Protein AF-A0A958SIZ1-F1 (afdb_monomer_lite)

Structure (mmCIF, N/CA/C/O backbone):
data_AF-A0A958SIZ1-F1
#
_entry.id   AF-A0A958SIZ1-F1
#
loop_
_atom_site.group_PDB
_atom_site.id
_atom_site.type_symbol
_atom_site.label_atom_id
_atom_site.label_alt_id
_atom_site.label_comp_id
_atom_site.label_asym_id
_atom_site.label_entity_id
_atom_site.label_seq_id
_atom_site.pdbx_PDB_ins_code
_atom_site.Cartn_x
_atom_site.Cartn_y
_atom_site.Cartn_z
_atom_site.occupancy
_atom_site.B_iso_or_equiv
_atom_site.auth_seq_id
_atom_site.auth_comp_id
_atom_site.auth_asym_id
_atom_site.auth_atom_id
_atom_site.pdbx_PDB_model_num
ATOM 1 N N . MET A 1 1 ? 28.582 22.000 -19.726 1.00 39.03 1 MET A N 1
ATOM 2 C CA . MET A 1 1 ? 28.038 23.286 -19.240 1.00 39.03 1 MET A CA 1
ATOM 3 C C . MET A 1 1 ? 26.579 23.046 -18.860 1.00 39.03 1 MET A C 1
ATOM 5 O O . MET A 1 1 ? 25.734 22.975 -19.739 1.00 39.03 1 MET A O 1
ATOM 9 N N . PHE A 1 2 ? 26.303 22.765 -17.582 1.00 37.84 2 PHE A N 1
ATOM 10 C CA . PHE A 1 2 ? 24.936 22.555 -17.088 1.00 37.84 2 PHE A CA 1
ATOM 11 C C . PHE A 1 2 ? 24.189 23.888 -17.161 1.00 37.84 2 PHE A C 1
ATOM 13 O O . PHE A 1 2 ? 24.624 24.854 -16.540 1.00 37.84 2 PHE A O 1
ATOM 20 N N . GLN A 1 3 ? 23.111 23.969 -17.943 1.00 37.44 3 GLN A N 1
ATOM 21 C CA . GLN A 1 3 ? 22.273 25.165 -17.976 1.00 37.44 3 GLN A CA 1
ATOM 22 C C . GLN A 1 3 ? 21.358 25.186 -16.739 1.00 37.44 3 GLN A C 1
ATOM 24 O O . GLN A 1 3 ? 20.455 24.353 -16.654 1.00 37.44 3 GLN A O 1
ATOM 29 N N . PRO A 1 4 ? 21.515 26.138 -15.798 1.00 49.06 4 PRO A N 1
ATOM 30 C CA . PRO A 1 4 ? 20.725 26.177 -14.560 1.00 49.06 4 PRO A CA 1
ATOM 31 C C . PRO A 1 4 ? 19.255 26.577 -14.776 1.00 49.06 4 PRO A C 1
ATOM 33 O O . PRO A 1 4 ? 18.469 26.577 -13.837 1.00 49.06 4 PRO A O 1
ATOM 36 N N . LYS A 1 5 ? 18.871 26.954 -16.004 1.00 46.19 5 LYS A N 1
ATOM 37 C CA . LYS A 1 5 ? 17.553 27.528 -16.319 1.00 46.19 5 LYS A CA 1
ATOM 38 C C . LYS A 1 5 ? 16.456 26.505 -16.643 1.00 46.19 5 LYS A C 1
ATOM 40 O O . LYS A 1 5 ? 15.305 26.906 -16.753 1.00 46.19 5 LYS A O 1
ATOM 45 N N . LEU A 1 6 ? 16.769 25.212 -16.758 1.00 47.56 6 LEU A N 1
ATOM 46 C CA . LEU A 1 6 ? 15.772 24.167 -17.061 1.00 47.56 6 LEU A CA 1
ATOM 47 C C . LEU A 1 6 ? 15.096 23.554 -15.820 1.00 47.56 6 LEU A C 1
ATOM 49 O O . LEU A 1 6 ? 14.222 22.709 -15.965 1.00 47.56 6 LEU A O 1
ATOM 53 N N . TRP A 1 7 ? 15.462 23.992 -14.612 1.00 53.88 7 TRP A N 1
ATOM 54 C CA . TRP A 1 7 ? 14.920 23.485 -13.343 1.00 53.88 7 TRP A CA 1
ATOM 55 C C . TRP A 1 7 ? 14.110 24.544 -12.581 1.00 53.88 7 TRP A C 1
ATOM 57 O O . TRP A 1 7 ? 14.229 24.694 -11.369 1.00 53.88 7 TRP A O 1
ATOM 67 N N . GLN A 1 8 ? 13.261 25.301 -13.277 1.00 51.72 8 GLN A N 1
ATOM 68 C CA . GLN A 1 8 ? 12.159 25.981 -12.593 1.00 51.72 8 GLN A CA 1
ATOM 69 C C . GLN A 1 8 ? 11.029 24.968 -12.439 1.00 51.72 8 GLN A C 1
ATOM 71 O O . GLN A 1 8 ? 10.245 24.776 -13.361 1.00 51.72 8 GLN A O 1
ATOM 76 N N . ALA A 1 9 ? 11.001 24.260 -11.311 1.00 49.88 9 ALA A N 1
ATOM 77 C CA . ALA A 1 9 ? 9.974 23.263 -11.043 1.00 49.88 9 ALA A CA 1
ATOM 78 C C . ALA A 1 9 ? 8.606 23.962 -10.881 1.00 49.88 9 ALA A C 1
ATOM 80 O O . ALA A 1 9 ? 8.426 24.723 -9.925 1.00 49.88 9 ALA A O 1
ATOM 81 N N . PRO A 1 10 ? 7.632 23.749 -11.783 1.00 58.97 10 PRO A N 1
ATOM 82 C CA . PRO A 1 10 ? 6.282 24.257 -11.577 1.00 58.97 10 PRO A CA 1
ATOM 83 C C . PRO A 1 10 ? 5.627 23.518 -10.394 1.00 58.97 10 PRO A C 1
ATOM 85 O O . PRO A 1 10 ? 5.762 22.303 -10.270 1.00 58.97 10 PRO A O 1
ATOM 88 N N . GLY A 1 11 ? 4.912 24.225 -9.510 1.00 62.69 11 GLY A N 1
ATOM 89 C CA . GLY A 1 11 ? 4.072 23.599 -8.477 1.00 62.69 11 GLY A CA 1
ATOM 90 C C . GLY A 1 11 ? 3.996 24.361 -7.151 1.00 62.69 11 GLY A C 1
ATOM 91 O O . GLY A 1 11 ? 4.228 25.562 -7.108 1.00 62.69 11 GLY A O 1
ATOM 92 N N . LEU A 1 12 ? 3.645 23.653 -6.068 1.00 68.19 12 LEU A N 1
ATOM 93 C CA . LEU A 1 12 ? 3.337 24.232 -4.744 1.00 68.19 12 LEU A CA 1
ATOM 94 C C . LEU A 1 12 ? 4.559 24.664 -3.912 1.00 68.19 12 LEU A C 1
ATOM 96 O O . LEU A 1 12 ? 4.402 25.438 -2.971 1.00 68.19 12 LEU A O 1
ATOM 100 N N . TRP A 1 13 ? 5.761 24.181 -4.240 1.00 72.25 13 TRP A N 1
ATOM 101 C CA . TRP A 1 13 ? 6.965 24.352 -3.414 1.00 72.25 13 TRP A CA 1
ATOM 102 C C . TRP A 1 13 ? 8.152 25.056 -4.111 1.00 72.25 13 TRP A C 1
ATOM 104 O O . TRP A 1 13 ? 9.297 24.700 -3.835 1.00 72.25 13 TRP A O 1
ATOM 114 N N . PRO A 1 14 ? 7.952 26.064 -4.986 1.00 67.56 14 PRO A N 1
ATOM 115 C CA . PRO A 1 14 ? 9.048 26.652 -5.764 1.00 67.56 14 PRO A CA 1
ATOM 116 C C . PRO A 1 14 ? 10.061 27.412 -4.891 1.00 67.56 14 PRO A C 1
ATOM 118 O O . PRO A 1 14 ? 11.189 27.648 -5.310 1.00 67.56 14 PRO A O 1
ATOM 121 N N . PHE A 1 15 ? 9.669 27.785 -3.671 1.00 74.38 15 PHE A N 1
ATOM 122 C CA . PHE A 1 15 ? 10.485 28.550 -2.728 1.00 74.38 15 PHE A CA 1
ATOM 123 C C . PHE A 1 15 ? 11.354 27.684 -1.806 1.00 74.38 15 PHE A C 1
ATOM 125 O O . PHE A 1 15 ? 12.246 28.220 -1.156 1.00 74.38 15 PHE A O 1
ATOM 132 N N . LEU A 1 16 ? 11.117 26.367 -1.723 1.00 70.56 16 LEU A N 1
ATOM 133 C CA . LEU A 1 16 ? 11.841 25.494 -0.787 1.00 70.56 16 LEU A CA 1
ATOM 134 C C . LEU A 1 16 ? 13.226 25.059 -1.291 1.00 70.56 16 LEU A C 1
ATOM 136 O O . LEU A 1 16 ? 13.990 24.476 -0.526 1.00 70.56 16 LEU A O 1
ATOM 140 N N . GLY A 1 17 ? 13.572 25.372 -2.544 1.00 73.00 17 GLY A N 1
ATOM 141 C CA . GLY A 1 17 ? 14.829 24.936 -3.150 1.00 73.00 17 GLY A CA 1
ATOM 142 C C . GLY A 1 17 ? 14.963 23.409 -3.197 1.00 73.00 17 GLY A C 1
ATOM 143 O O . GLY A 1 17 ? 13.993 22.670 -3.022 1.00 73.00 17 GLY A O 1
ATOM 144 N N . VAL A 1 18 ? 16.180 22.925 -3.458 1.00 77.00 18 VAL A N 1
ATOM 145 C CA . VAL A 1 18 ? 16.489 21.492 -3.365 1.00 77.00 18 VAL A CA 1
ATOM 146 C C . VAL A 1 18 ? 16.692 21.139 -1.896 1.00 77.00 18 VAL A C 1
ATOM 148 O O . VAL A 1 18 ? 17.657 21.570 -1.268 1.00 77.00 18 VAL A O 1
ATOM 151 N N . VAL A 1 19 ? 15.778 20.342 -1.357 1.00 81.12 19 VAL A N 1
ATOM 152 C CA . VAL A 1 19 ? 15.857 19.784 -0.007 1.00 81.12 19 VAL A CA 1
ATOM 153 C C . VAL A 1 19 ? 16.903 18.669 0.031 1.00 81.12 19 VAL A C 1
ATOM 155 O O . VAL A 1 19 ? 16.964 17.826 -0.866 1.00 81.12 19 VAL A O 1
ATOM 158 N N . GLU A 1 20 ? 17.720 18.647 1.085 1.00 84.56 20 GLU A N 1
ATOM 159 C CA . GLU A 1 20 ? 18.778 17.651 1.260 1.00 84.56 20 GLU A CA 1
ATOM 160 C C . GLU A 1 20 ? 18.205 16.214 1.337 1.00 84.56 20 GLU A C 1
ATOM 162 O O . GLU A 1 20 ? 17.240 15.975 2.074 1.00 84.56 20 GLU A O 1
ATOM 167 N N . PRO A 1 21 ? 18.810 15.218 0.656 1.00 82.44 21 PRO A N 1
ATOM 168 C CA . PRO A 1 21 ? 18.341 13.827 0.687 1.00 82.44 21 PRO A CA 1
ATOM 169 C C . PRO A 1 21 ? 18.220 13.231 2.099 1.00 82.44 21 PRO A C 1
ATOM 171 O O . PRO A 1 21 ? 17.279 12.487 2.385 1.00 82.44 21 PRO A O 1
ATOM 174 N N . ASN A 1 22 ? 19.135 13.594 3.004 1.00 86.31 22 ASN A N 1
ATOM 175 C CA . ASN A 1 22 ? 19.122 13.138 4.395 1.00 86.31 22 ASN A CA 1
ATOM 176 C C . ASN A 1 22 ? 17.874 13.617 5.145 1.00 86.31 22 ASN A C 1
ATOM 178 O O . ASN A 1 22 ? 17.272 12.859 5.909 1.00 86.31 22 ASN A O 1
ATOM 182 N N . PHE A 1 23 ? 17.446 14.852 4.883 1.00 86.25 23 PHE A N 1
ATOM 183 C CA . PHE A 1 23 ? 16.244 15.415 5.483 1.00 86.25 23 PHE A CA 1
ATOM 184 C C . PHE A 1 23 ? 14.978 14.715 4.974 1.00 86.25 23 PHE A C 1
ATOM 186 O O . PHE A 1 23 ? 14.109 14.367 5.770 1.00 86.25 23 PHE A O 1
ATOM 193 N N . LEU A 1 24 ? 14.896 14.419 3.672 1.00 84.56 24 LEU A N 1
ATOM 194 C CA . LEU A 1 24 ? 13.780 13.655 3.097 1.00 84.56 24 LEU A CA 1
ATOM 195 C C . LEU A 1 24 ? 13.706 12.229 3.662 1.00 84.56 24 LEU A C 1
ATOM 197 O O . LEU A 1 24 ? 12.618 11.749 3.984 1.00 84.56 24 LEU A O 1
ATOM 201 N N . SER A 1 25 ? 14.852 11.564 3.842 1.00 84.94 25 SER A N 1
ATOM 202 C CA . SER A 1 25 ? 14.911 10.247 4.492 1.00 84.94 25 SER A CA 1
ATOM 203 C C . SER A 1 25 ? 14.418 10.307 5.941 1.00 84.94 25 SER A C 1
ATOM 205 O O . SER A 1 25 ? 13.625 9.463 6.367 1.00 84.94 25 SER A O 1
ATOM 207 N N . LEU A 1 26 ? 14.834 11.330 6.695 1.00 89.12 26 LEU A N 1
ATOM 208 C CA . LEU A 1 26 ? 14.367 11.550 8.061 1.00 89.12 26 LEU A CA 1
ATOM 209 C C . LEU A 1 26 ? 12.852 11.794 8.105 1.00 89.12 26 LEU A C 1
ATOM 211 O O . LEU A 1 26 ? 12.157 11.138 8.880 1.00 89.12 26 LEU A O 1
ATOM 215 N N . LEU A 1 27 ? 12.328 12.673 7.247 1.00 90.38 27 LEU A N 1
ATOM 216 C CA . LEU A 1 27 ? 10.890 12.936 7.145 1.00 90.38 27 LEU A CA 1
ATOM 217 C C . LEU A 1 27 ? 10.093 11.679 6.796 1.00 90.38 27 LEU A C 1
ATOM 219 O O . LEU A 1 27 ? 9.021 11.462 7.367 1.00 90.38 27 LEU A O 1
ATOM 223 N N . HIS A 1 28 ? 10.610 10.827 5.906 1.00 87.31 28 HIS A N 1
ATOM 224 C CA . HIS A 1 28 ? 9.981 9.547 5.593 1.00 87.31 28 HIS A CA 1
ATOM 225 C C . HIS A 1 28 ? 9.886 8.660 6.841 1.00 87.31 28 HIS A C 1
ATOM 227 O O . HIS A 1 28 ? 8.790 8.234 7.204 1.00 87.31 28 HIS A O 1
ATOM 233 N N . LYS A 1 29 ? 10.996 8.460 7.564 1.00 89.25 29 LYS A N 1
ATOM 234 C CA . LYS A 1 29 ? 11.028 7.661 8.805 1.00 89.25 29 LYS A CA 1
ATOM 235 C C . LYS A 1 29 ? 10.076 8.207 9.870 1.00 89.25 29 LYS A C 1
ATOM 237 O O . LYS A 1 29 ? 9.339 7.437 10.484 1.00 89.25 29 LYS A O 1
ATOM 242 N N . VAL A 1 30 ? 10.03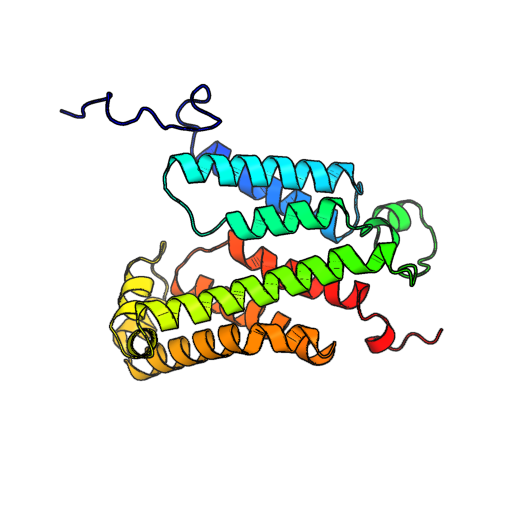9 9.529 10.049 1.00 92.88 30 VAL A N 1
ATOM 243 C CA . VAL A 1 30 ? 9.095 10.197 10.961 1.00 92.88 30 VAL A CA 1
ATOM 244 C C . VAL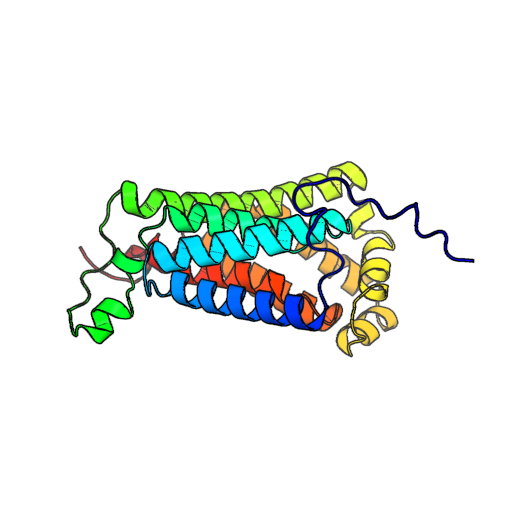 A 1 30 ? 7.652 9.937 10.528 1.00 92.88 30 VAL A C 1
ATOM 246 O O . VAL A 1 30 ? 6.825 9.574 11.361 1.00 92.88 30 VAL A O 1
ATOM 249 N N . THR A 1 31 ? 7.350 10.047 9.233 1.00 91.50 31 THR A N 1
ATOM 250 C CA . THR A 1 31 ? 6.010 9.777 8.687 1.00 91.50 31 THR A CA 1
ATOM 251 C C . THR A 1 31 ? 5.573 8.338 8.959 1.00 91.50 31 THR A C 1
ATOM 253 O O . THR A 1 31 ? 4.453 8.120 9.418 1.00 91.50 31 THR A O 1
ATOM 256 N N . ILE A 1 32 ? 6.454 7.356 8.744 1.00 88.25 32 ILE A N 1
ATOM 257 C CA . ILE A 1 32 ? 6.178 5.942 9.044 1.00 88.25 32 ILE A CA 1
ATOM 258 C C . ILE A 1 32 ? 5.959 5.723 10.549 1.00 88.25 32 ILE A C 1
ATOM 260 O O . ILE A 1 32 ? 5.025 5.020 10.938 1.00 88.25 32 ILE A O 1
ATOM 264 N N . GLY A 1 33 ? 6.757 6.365 11.406 1.00 90.69 33 GLY A N 1
ATOM 265 C CA . GLY A 1 33 ? 6.570 6.318 12.859 1.00 90.69 33 GLY A CA 1
ATOM 266 C C . GLY A 1 33 ? 5.208 6.869 13.297 1.00 90.69 33 GLY A C 1
ATOM 267 O O . GLY A 1 33 ? 4.479 6.209 14.040 1.00 90.69 33 GLY A O 1
ATOM 268 N N . LEU A 1 34 ? 4.819 8.042 12.789 1.00 92.69 34 LEU A N 1
ATOM 269 C CA . LEU A 1 34 ? 3.514 8.653 13.072 1.00 92.69 34 LEU A CA 1
ATOM 270 C C . LEU A 1 34 ? 2.344 7.832 12.511 1.00 92.69 34 LEU A C 1
ATOM 272 O O . LEU A 1 34 ? 1.290 7.743 13.147 1.00 92.69 34 LEU A O 1
ATOM 276 N N . LEU A 1 35 ? 2.530 7.180 11.361 1.00 90.19 35 LEU A N 1
ATOM 277 C CA . LEU A 1 35 ? 1.557 6.233 10.829 1.00 90.19 35 LEU A CA 1
ATOM 278 C C . LEU A 1 35 ? 1.360 5.056 11.789 1.00 90.19 35 LEU A C 1
ATOM 280 O O . LEU A 1 35 ? 0.222 4.720 12.110 1.00 90.19 35 LEU A O 1
ATOM 284 N N . GLY A 1 36 ? 2.448 4.476 12.304 1.00 88.12 36 GLY A N 1
ATOM 285 C CA . GLY A 1 36 ? 2.386 3.432 13.329 1.00 88.12 36 GLY A CA 1
ATOM 286 C C . GLY A 1 36 ? 1.582 3.877 14.554 1.00 88.12 36 GLY A C 1
ATOM 287 O O . GLY A 1 36 ? 0.666 3.171 14.978 1.00 88.12 36 GLY A O 1
ATOM 288 N N . LEU A 1 37 ? 1.844 5.091 15.055 1.00 89.38 37 LEU A N 1
ATOM 289 C CA . LEU A 1 37 ? 1.086 5.700 16.156 1.00 89.38 37 LEU A CA 1
ATOM 290 C C . LEU A 1 37 ? -0.406 5.879 15.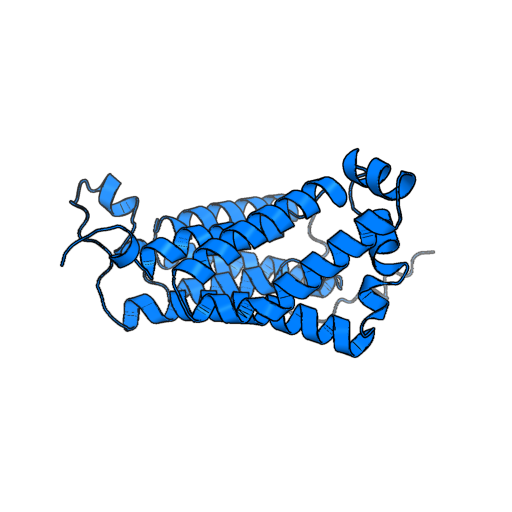820 1.00 89.38 37 LEU A C 1
ATOM 292 O O . LEU A 1 37 ? -1.267 5.562 16.642 1.00 89.38 37 LEU A O 1
ATOM 296 N N . THR A 1 38 ? -0.725 6.322 14.601 1.00 88.44 38 THR A N 1
ATOM 297 C CA . THR A 1 38 ? -2.108 6.462 14.112 1.00 88.44 38 THR A CA 1
ATOM 298 C C . THR A 1 38 ? -2.846 5.120 14.116 1.00 88.44 38 THR A C 1
ATOM 300 O O . THR A 1 38 ? -4.015 5.051 14.513 1.00 88.44 38 THR A O 1
ATOM 303 N N . LEU A 1 39 ? -2.166 4.045 13.706 1.00 84.69 39 LEU A N 1
ATOM 304 C CA . LEU A 1 39 ? -2.756 2.710 13.591 1.00 84.69 39 LEU A CA 1
ATOM 305 C C . LEU A 1 39 ? -3.001 2.046 14.947 1.00 84.69 39 LEU A C 1
ATOM 307 O O . LEU A 1 39 ? -4.014 1.371 15.111 1.00 84.69 39 LEU A O 1
ATOM 311 N N . ILE A 1 40 ? -2.151 2.307 15.945 1.00 84.25 40 ILE A N 1
ATOM 312 C CA . ILE A 1 40 ? -2.397 1.885 17.338 1.00 84.25 40 ILE A CA 1
ATOM 313 C C . ILE A 1 40 ? -3.312 2.855 18.112 1.00 84.25 40 ILE A C 1
ATOM 315 O O . ILE A 1 40 ? -3.542 2.682 19.313 1.00 84.25 40 ILE A O 1
ATOM 319 N N . GLY A 1 41 ? -3.820 3.889 17.430 1.00 83.50 41 GLY A N 1
ATOM 320 C CA . GLY A 1 41 ? -4.760 4.869 17.966 1.00 83.50 41 GLY A CA 1
ATOM 321 C C . GLY A 1 41 ? -4.179 5.785 19.044 1.00 83.50 41 GLY A C 1
ATOM 322 O O . GLY A 1 41 ? -4.915 6.194 19.944 1.00 83.50 41 GLY A O 1
ATOM 323 N N . PHE A 1 42 ? -2.883 6.092 18.968 1.00 85.44 42 PHE A N 1
ATOM 324 C CA . PHE A 1 42 ? -2.202 7.051 19.839 1.00 85.44 42 PHE A CA 1
ATOM 325 C C . PHE A 1 42 ? -2.373 8.484 19.315 1.00 85.44 42 PHE A C 1
ATOM 327 O O . PHE A 1 42 ? -2.174 8.750 18.129 1.00 85.44 42 PHE A O 1
ATOM 334 N N . GLY A 1 43 ? -2.774 9.418 20.184 1.00 84.94 43 GLY A N 1
ATOM 335 C CA . GLY A 1 43 ? -2.906 10.849 19.856 1.00 84.94 43 GLY A CA 1
ATOM 336 C C . GLY A 1 43 ? -4.040 11.211 18.876 1.00 84.94 43 GLY A C 1
ATOM 337 O O . GLY A 1 43 ? -4.281 12.390 18.602 1.00 84.94 43 GLY A O 1
ATOM 338 N N . GLY A 1 44 ? -4.783 10.213 18.386 1.00 86.56 44 GLY A N 1
ATOM 339 C CA . GLY A 1 44 ? -6.006 10.377 17.600 1.00 86.56 44 GLY A CA 1
ATOM 340 C C . GLY A 1 44 ? -5.831 11.268 16.368 1.00 86.56 44 GLY A C 1
ATOM 341 O O . GLY A 1 44 ? -4.901 11.095 15.583 1.00 86.56 44 GLY A O 1
ATOM 342 N N . ARG A 1 45 ? -6.742 12.239 16.210 1.00 88.75 45 ARG A N 1
ATOM 343 C CA . ARG A 1 45 ? -6.809 13.099 15.018 1.00 88.75 45 ARG A CA 1
ATOM 344 C C . ARG A 1 45 ? -5.582 13.981 14.816 1.00 88.75 45 ARG A C 1
ATOM 346 O O . ARG A 1 45 ? -5.252 14.299 13.682 1.00 88.75 45 ARG A O 1
ATOM 353 N N . VAL A 1 46 ? -4.913 14.387 15.895 1.00 92.31 46 VAL A N 1
ATOM 354 C CA . VAL A 1 46 ? -3.729 15.253 15.798 1.00 92.31 46 VAL A CA 1
ATOM 355 C C . VAL A 1 46 ? -2.604 14.508 15.083 1.00 92.31 46 VAL A C 1
ATOM 357 O O . VAL A 1 46 ? -2.040 15.019 14.119 1.00 92.31 46 VAL A O 1
ATOM 360 N N . ILE A 1 47 ? -2.337 13.268 15.501 1.00 93.44 47 ILE A N 1
ATOM 361 C CA . ILE A 1 47 ? -1.287 12.434 14.910 1.00 93.44 47 ILE A CA 1
ATOM 362 C C . ILE A 1 47 ? -1.659 11.999 13.490 1.00 93.44 47 ILE A C 1
ATOM 364 O O . ILE A 1 47 ? -0.810 12.080 12.604 1.00 93.44 47 ILE A O 1
ATOM 368 N N . SER A 1 48 ? -2.918 11.630 13.223 1.00 92.06 48 SER A N 1
ATOM 369 C CA . SER A 1 48 ? -3.340 11.285 11.856 1.00 92.06 48 SER A CA 1
ATOM 370 C C . SER A 1 48 ? -3.228 12.473 10.895 1.00 92.06 48 SER A C 1
ATOM 372 O O . SER A 1 48 ? -2.760 12.306 9.771 1.00 92.06 48 SER A O 1
ATOM 374 N N . SER A 1 49 ? -3.602 13.681 11.337 1.00 95.31 49 SER A N 1
ATOM 375 C CA . SER A 1 49 ? -3.462 14.900 10.532 1.00 95.31 49 SER A CA 1
ATOM 376 C C . SER A 1 49 ? -1.998 15.233 10.276 1.00 95.31 49 SER A C 1
ATOM 378 O O . SER A 1 49 ? -1.642 15.531 9.142 1.00 95.31 49 SER A O 1
ATOM 380 N N . LEU A 1 50 ? -1.131 15.122 11.289 1.00 95.81 50 LEU A N 1
ATOM 381 C CA . LEU A 1 50 ? 0.307 15.335 11.111 1.00 95.81 50 LEU A CA 1
ATOM 382 C C . LEU A 1 50 ? 0.915 14.309 10.140 1.00 95.81 50 LEU A C 1
ATOM 384 O O . LEU A 1 50 ? 1.682 14.683 9.255 1.00 95.81 50 LEU A O 1
ATOM 388 N N . THR A 1 51 ? 0.521 13.037 10.260 1.00 93.94 51 THR A N 1
ATOM 389 C CA . THR A 1 51 ? 0.942 11.956 9.352 1.00 93.94 51 THR A CA 1
ATOM 390 C C . THR A 1 51 ? 0.548 12.266 7.907 1.00 93.94 51 THR A C 1
ATOM 392 O O . THR A 1 51 ? 1.371 12.140 7.001 1.00 93.94 51 THR A O 1
ATOM 395 N N . PHE A 1 52 ? -0.694 12.707 7.680 1.00 95.38 52 PHE A N 1
ATOM 396 C CA . PHE A 1 52 ? -1.151 13.121 6.356 1.00 95.38 52 PHE A CA 1
ATOM 397 C C . PHE A 1 52 ? -0.386 14.335 5.840 1.00 95.38 52 PHE A C 1
ATOM 399 O O . PHE A 1 52 ? 0.084 14.283 4.712 1.00 95.38 52 PHE A O 1
ATOM 406 N N . THR A 1 53 ? -0.214 15.389 6.641 1.00 95.38 53 THR A N 1
ATOM 407 C CA . THR A 1 53 ? 0.501 16.601 6.215 1.00 95.38 53 THR A CA 1
ATOM 408 C C . THR A 1 53 ? 1.928 16.282 5.777 1.00 95.38 53 THR A C 1
ATOM 410 O O . THR A 1 53 ? 2.347 16.730 4.711 1.00 95.38 53 THR A O 1
ATOM 413 N N . LEU A 1 54 ? 2.662 15.467 6.544 1.00 93.75 54 LEU A N 1
ATOM 414 C CA . LEU A 1 54 ? 4.016 15.054 6.164 1.00 93.75 54 LEU A CA 1
ATOM 415 C C . LEU A 1 54 ? 4.018 14.158 4.922 1.00 93.75 54 LEU A C 1
ATOM 417 O O . LEU A 1 54 ? 4.820 14.372 4.017 1.00 93.75 54 LEU A O 1
ATOM 421 N N . SER A 1 55 ? 3.095 13.197 4.830 1.00 91.69 55 SER A N 1
ATOM 422 C CA . SER A 1 55 ? 2.971 12.349 3.640 1.00 91.69 55 SER A CA 1
ATOM 423 C C . SER A 1 55 ? 2.621 13.164 2.391 1.00 91.69 55 SER A C 1
ATOM 425 O O . SER A 1 55 ? 3.220 12.958 1.341 1.00 91.69 55 SER A O 1
ATOM 427 N N . PHE A 1 56 ? 1.702 14.123 2.508 1.00 92.06 56 PHE A N 1
ATOM 428 C CA . PHE A 1 56 ? 1.302 15.024 1.433 1.00 92.06 56 PHE A CA 1
ATOM 429 C C . PHE A 1 56 ? 2.450 15.930 1.005 1.00 92.06 56 PHE A C 1
ATOM 431 O O . PHE A 1 56 ? 2.658 16.102 -0.194 1.00 92.06 56 PHE A O 1
ATOM 438 N N . PHE A 1 57 ? 3.214 16.467 1.960 1.00 90.69 57 PHE A N 1
ATOM 439 C CA . PHE A 1 57 ? 4.429 17.221 1.673 1.00 90.69 57 PHE A CA 1
ATOM 440 C C . PHE A 1 57 ? 5.424 16.373 0.877 1.00 90.69 57 PHE A C 1
ATOM 442 O O . PHE A 1 57 ? 5.824 16.784 -0.206 1.00 90.69 57 PHE A O 1
ATOM 449 N N . MET A 1 58 ? 5.756 15.173 1.363 1.00 88.25 58 MET A N 1
ATOM 450 C CA . MET A 1 58 ? 6.714 14.269 0.715 1.00 88.25 58 MET A CA 1
ATOM 451 C C . MET A 1 58 ? 6.267 13.868 -0.689 1.00 88.25 58 MET A C 1
ATOM 453 O O . MET A 1 58 ? 7.045 13.969 -1.630 1.00 88.25 58 MET A O 1
ATOM 457 N N . THR A 1 59 ? 5.004 13.467 -0.843 1.00 87.06 59 THR A N 1
ATOM 458 C CA . THR A 1 59 ? 4.420 13.142 -2.145 1.00 87.06 59 THR A CA 1
ATOM 459 C C . THR A 1 59 ? 4.490 14.349 -3.063 1.00 87.06 59 THR A C 1
ATOM 461 O O . THR A 1 59 ? 5.120 14.268 -4.111 1.00 87.06 59 THR A O 1
ATOM 464 N N . SER A 1 60 ? 3.924 15.487 -2.656 1.00 85.81 60 SER A N 1
ATOM 465 C CA . SER A 1 60 ? 3.904 16.704 -3.471 1.00 85.81 60 SER A CA 1
ATOM 466 C C . SER A 1 60 ? 5.308 17.158 -3.853 1.00 85.81 60 SER A C 1
ATOM 468 O O . SER A 1 60 ? 5.498 17.565 -4.985 1.00 85.81 60 SER A O 1
ATOM 470 N N . TYR A 1 61 ? 6.284 17.043 -2.950 1.00 83.69 61 TYR A N 1
ATOM 471 C CA . TYR A 1 61 ? 7.686 17.333 -3.232 1.00 83.69 61 TYR A CA 1
ATOM 472 C C . TYR A 1 61 ? 8.278 16.344 -4.248 1.00 83.69 61 TYR A C 1
ATOM 474 O O . TYR A 1 61 ? 8.913 16.765 -5.204 1.00 83.69 61 TYR A O 1
ATOM 482 N N . SER A 1 62 ? 8.026 15.036 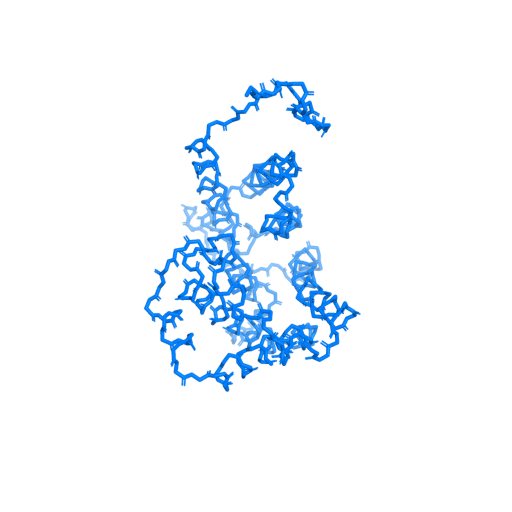-4.128 1.00 78.62 62 SER A N 1
ATOM 483 C CA . SER A 1 62 ? 8.447 14.039 -5.130 1.00 78.62 62 SER A CA 1
ATOM 484 C C . SER A 1 62 ? 7.811 14.259 -6.511 1.00 78.62 62 SER A C 1
ATOM 486 O O . SER A 1 62 ? 8.457 13.986 -7.528 1.00 78.62 62 SER A O 1
ATOM 488 N N . PHE A 1 63 ? 6.586 14.799 -6.567 1.00 74.38 63 PHE A N 1
ATOM 489 C CA . PHE A 1 63 ? 5.939 15.226 -7.814 1.00 74.38 63 PHE A CA 1
ATOM 490 C C . PHE A 1 63 ? 6.761 16.302 -8.545 1.00 74.38 63 PHE A C 1
ATOM 492 O O . PHE A 1 63 ? 6.820 16.267 -9.772 1.00 74.38 63 PHE A O 1
ATOM 499 N N . HIS A 1 64 ? 7.470 17.188 -7.828 1.00 74.12 64 HIS A N 1
ATOM 500 C CA . HIS A 1 64 ? 8.378 18.175 -8.440 1.00 74.12 64 HIS A CA 1
ATOM 501 C C . HIS A 1 64 ? 9.562 17.542 -9.181 1.00 74.12 64 HIS A C 1
ATOM 503 O O . HIS A 1 64 ? 10.163 18.198 -10.028 1.00 74.12 64 HIS A O 1
ATOM 509 N N . PHE A 1 65 ? 9.881 16.274 -8.904 1.00 66.69 65 PHE A N 1
ATOM 510 C CA . PHE A 1 65 ? 11.007 15.546 -9.498 1.00 66.69 65 PHE A CA 1
ATOM 511 C C . PHE A 1 65 ? 10.561 14.357 -10.369 1.00 66.69 65 PHE A C 1
ATOM 513 O O . PHE A 1 65 ? 11.362 13.461 -10.630 1.00 66.69 65 PHE A O 1
ATOM 520 N N . ASN A 1 66 ? 9.295 14.321 -10.816 1.00 60.41 66 ASN A N 1
ATOM 521 C CA . ASN A 1 66 ? 8.713 13.229 -11.618 1.00 60.41 66 ASN A CA 1
ATOM 522 C C . ASN A 1 66 ? 8.811 11.827 -10.971 1.00 60.41 66 ASN A C 1
ATOM 524 O O . ASN A 1 66 ? 8.738 10.809 -11.659 1.00 60.41 66 ASN A O 1
ATOM 528 N N . GLN A 1 67 ? 8.927 11.739 -9.642 1.00 61.94 67 GLN A N 1
ATOM 529 C CA . GLN A 1 67 ? 8.930 10.463 -8.917 1.00 61.94 67 GLN A CA 1
ATOM 530 C C . GLN A 1 67 ? 7.504 10.110 -8.469 1.00 61.94 67 GLN A C 1
ATOM 532 O O . GLN A 1 67 ? 7.129 10.268 -7.311 1.00 61.94 67 GLN A O 1
ATOM 537 N N . PHE A 1 68 ? 6.682 9.669 -9.424 1.00 56.78 68 PHE A N 1
ATOM 538 C CA . PHE A 1 68 ? 5.218 9.610 -9.290 1.00 56.78 68 PHE A CA 1
ATOM 539 C C . PHE A 1 68 ? 4.677 8.407 -8.490 1.00 56.78 68 PHE A C 1
ATOM 541 O O . PHE A 1 68 ? 3.528 8.414 -8.053 1.00 56.78 68 PHE A O 1
ATOM 548 N N . HIS A 1 69 ? 5.458 7.337 -8.316 1.00 62.94 69 HIS A N 1
ATOM 549 C CA . HIS A 1 69 ? 4.845 6.011 -8.155 1.00 62.94 69 HIS A CA 1
ATOM 550 C C . HIS A 1 69 ? 4.754 5.452 -6.730 1.00 62.94 69 HIS A C 1
ATOM 552 O O . HIS A 1 69 ? 3.870 4.639 -6.474 1.00 62.94 69 HIS A O 1
ATOM 558 N N . SER A 1 70 ? 5.616 5.846 -5.790 1.00 69.62 70 SER A N 1
ATOM 559 C CA . SER A 1 70 ? 5.716 5.122 -4.509 1.00 69.62 70 SER A CA 1
ATOM 560 C C . SER A 1 70 ? 4.887 5.711 -3.362 1.00 69.62 70 SER A C 1
ATOM 562 O O . SER A 1 70 ? 4.427 4.956 -2.507 1.00 69.62 70 SER A O 1
ATOM 564 N N . LEU A 1 71 ? 4.677 7.034 -3.323 1.00 79.00 71 LEU A N 1
ATOM 565 C CA . LEU A 1 71 ? 4.133 7.712 -2.132 1.00 79.00 71 LEU A CA 1
ATOM 566 C C . LEU A 1 71 ? 2.663 8.135 -2.242 1.00 79.00 71 LEU A C 1
ATOM 568 O O . LEU A 1 71 ? 1.990 8.252 -1.217 1.00 79.00 71 LEU A O 1
ATOM 572 N N . ALA A 1 72 ? 2.134 8.312 -3.456 1.00 84.06 72 ALA A N 1
ATOM 573 C CA . ALA A 1 72 ? 0.763 8.785 -3.643 1.00 84.06 72 ALA A CA 1
ATOM 574 C C . ALA A 1 72 ? -0.285 7.909 -2.928 1.00 84.06 72 ALA A C 1
ATOM 576 O O . ALA A 1 72 ? -1.107 8.472 -2.195 1.00 84.06 72 ALA A O 1
ATOM 577 N N . PRO A 1 73 ? -0.258 6.562 -3.026 1.00 85.31 73 PRO A N 1
ATOM 578 C CA . PRO A 1 73 ? -1.296 5.771 -2.381 1.00 85.31 73 PRO A CA 1
ATOM 579 C C . PRO A 1 73 ? -1.174 5.719 -0.851 1.00 85.31 73 PRO A C 1
ATOM 581 O O . PRO A 1 73 ? -2.183 5.595 -0.149 1.00 85.31 73 PRO A O 1
ATOM 584 N N . LEU A 1 74 ? 0.024 5.949 -0.309 1.00 86.56 74 LEU A N 1
ATOM 585 C CA . LEU A 1 74 ? 0.220 6.164 1.121 1.00 86.56 74 LEU A CA 1
ATOM 586 C C . LEU A 1 74 ? -0.444 7.475 1.566 1.00 86.56 74 LEU A C 1
ATOM 588 O O . LEU A 1 74 ? -1.170 7.485 2.557 1.00 86.56 74 LEU A O 1
ATOM 592 N N . THR A 1 75 ? -0.270 8.567 0.817 1.00 91.12 75 THR A N 1
ATOM 593 C CA . THR A 1 75 ? -0.894 9.863 1.138 1.00 91.12 75 THR A CA 1
ATOM 594 C C . THR A 1 75 ? -2.415 9.789 1.156 1.00 91.12 75 THR A C 1
ATOM 596 O O . THR A 1 75 ? -3.036 10.281 2.100 1.00 91.12 75 THR A O 1
ATOM 599 N N . PHE A 1 76 ? -3.027 9.134 0.167 1.00 91.94 76 PHE A N 1
ATOM 600 C CA . PHE A 1 76 ? -4.477 8.918 0.160 1.00 91.94 76 PHE A CA 1
ATOM 601 C C . PHE A 1 76 ? -4.935 8.039 1.328 1.00 91.94 76 PHE A C 1
ATOM 603 O O . PHE A 1 76 ? -5.957 8.329 1.950 1.00 91.94 76 PHE A O 1
ATOM 610 N N . SER A 1 77 ? -4.152 7.022 1.692 1.00 91.81 77 SER A N 1
ATOM 611 C CA . SER A 1 77 ? -4.431 6.205 2.877 1.00 91.81 77 SER A CA 1
ATOM 612 C C . SER A 1 77 ? -4.415 7.048 4.158 1.00 91.81 77 SER A C 1
ATOM 614 O O . SER A 1 77 ? -5.345 6.973 4.962 1.00 91.81 77 SER A O 1
ATOM 616 N N . CYS A 1 78 ? -3.412 7.915 4.324 1.00 92.19 78 CYS A N 1
ATOM 617 C CA . CYS A 1 78 ? -3.319 8.842 5.452 1.00 92.19 78 CYS A CA 1
ATOM 618 C C . CYS A 1 78 ? -4.488 9.838 5.488 1.00 92.19 78 CYS A C 1
ATOM 620 O O . CYS A 1 78 ? -5.035 10.084 6.561 1.00 92.19 78 CYS A O 1
ATOM 622 N N . LEU A 1 79 ? -4.913 10.363 4.332 1.00 94.69 79 LEU A N 1
ATOM 623 C CA . LEU A 1 79 ? -6.079 11.246 4.224 1.00 94.69 79 LEU A CA 1
ATOM 624 C C . LEU A 1 79 ? -7.347 10.561 4.747 1.00 94.69 79 LEU A C 1
ATOM 626 O O . LEU A 1 79 ? -8.079 11.137 5.549 1.00 94.69 79 LEU A O 1
ATOM 630 N N . ILE A 1 80 ? -7.587 9.314 4.334 1.00 93.50 80 ILE A N 1
ATOM 631 C CA . ILE A 1 80 ? -8.740 8.530 4.797 1.00 93.50 80 ILE A CA 1
ATOM 632 C C . ILE A 1 80 ? -8.657 8.297 6.315 1.00 93.50 80 ILE A C 1
ATOM 634 O O . ILE A 1 80 ? -9.662 8.411 7.023 1.00 93.50 80 ILE A O 1
ATOM 638 N N . LEU A 1 81 ? -7.457 8.024 6.839 1.00 90.62 81 LEU A N 1
ATOM 639 C CA . LEU A 1 81 ? -7.239 7.785 8.266 1.00 90.62 81 LEU A CA 1
ATOM 640 C C . LEU A 1 81 ? -7.519 9.006 9.154 1.00 90.62 81 LEU A C 1
ATOM 642 O O . LEU A 1 81 ? -7.885 8.796 10.310 1.00 90.62 81 LEU A O 1
ATOM 646 N N . ILE A 1 82 ? -7.462 10.246 8.649 1.00 93.31 82 ILE A N 1
ATOM 647 C CA . ILE A 1 82 ? -7.889 11.443 9.412 1.00 93.31 82 ILE A CA 1
ATOM 648 C C . ILE A 1 82 ? -9.341 11.311 9.888 1.00 93.31 82 ILE A C 1
ATOM 650 O O . ILE A 1 82 ? -9.700 11.734 10.992 1.00 93.31 82 ILE A O 1
ATOM 654 N N . PHE A 1 83 ? -10.190 10.710 9.056 1.00 91.88 83 PHE A N 1
ATOM 655 C CA . PHE A 1 83 ? -11.604 10.518 9.361 1.00 91.88 83 PHE A CA 1
ATOM 656 C C . PHE A 1 83 ? -11.859 9.286 10.233 1.00 91.88 83 PHE A C 1
ATOM 658 O O . PHE A 1 83 ? -12.949 9.141 10.794 1.00 91.88 83 PHE A O 1
ATOM 665 N N . SER A 1 84 ? -10.860 8.413 10.381 1.00 87.12 84 SER A N 1
ATOM 666 C CA . SER A 1 84 ? -10.953 7.219 11.209 1.00 87.12 84 SER A CA 1
ATOM 667 C C . SER A 1 84 ? -10.962 7.565 12.700 1.00 87.12 84 SER A C 1
ATOM 669 O O . SER A 1 84 ? -10.318 8.503 13.169 1.00 87.12 84 SER A O 1
ATOM 671 N N . LYS A 1 85 ? -11.718 6.788 13.476 1.00 82.06 85 LYS A N 1
ATOM 672 C CA . LYS A 1 85 ? -11.727 6.864 14.942 1.00 82.06 85 LYS A CA 1
ATOM 673 C C . LYS A 1 85 ? -10.878 5.735 15.531 1.00 82.06 85 LYS A C 1
ATOM 675 O O . LYS A 1 85 ? -11.337 5.061 16.446 1.00 82.06 85 LYS A O 1
ATOM 680 N N . THR A 1 86 ? -9.685 5.457 14.994 1.00 75.06 86 THR A N 1
ATOM 681 C CA . THR A 1 86 ? -8.848 4.311 15.428 1.00 75.06 86 THR A CA 1
ATOM 682 C C . THR A 1 86 ? -8.628 4.297 16.945 1.00 75.06 86 THR A C 1
ATOM 684 O O . THR A 1 86 ? -8.848 3.266 17.582 1.00 75.06 86 THR A O 1
ATOM 687 N N . ASN A 1 87 ? -8.400 5.473 17.542 1.00 74.62 87 ASN A N 1
ATOM 688 C CA . ASN A 1 87 ? -8.297 5.700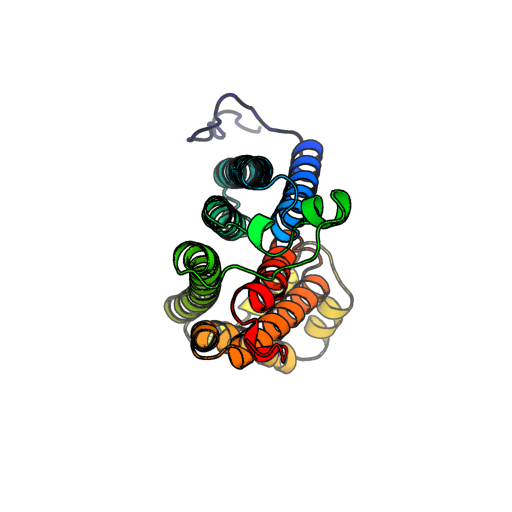 18.991 1.00 74.62 87 ASN A CA 1
ATOM 689 C C . ASN A 1 87 ? -9.549 5.329 19.823 1.00 74.62 87 ASN A C 1
ATOM 691 O O . ASN A 1 87 ? -9.501 5.292 21.054 1.00 74.62 87 ASN A O 1
ATOM 695 N N . ALA A 1 88 ? -10.701 5.081 19.200 1.00 68.00 88 ALA A N 1
ATOM 696 C CA . ALA A 1 88 ? -11.918 4.689 19.904 1.00 68.00 88 ALA A CA 1
ATOM 697 C C . ALA A 1 88 ? -12.009 3.175 20.152 1.00 68.00 88 ALA A C 1
ATOM 699 O O . ALA A 1 88 ? -12.785 2.764 21.015 1.00 68.00 88 ALA A O 1
ATOM 700 N N . ALA A 1 89 ? -11.235 2.359 19.434 1.00 60.44 89 ALA A N 1
ATOM 701 C CA . ALA A 1 89 ? -11.289 0.901 19.538 1.00 60.44 89 ALA A CA 1
ATOM 702 C C . ALA A 1 89 ? -10.006 0.296 20.086 1.00 60.44 89 ALA A C 1
ATOM 704 O O . ALA A 1 89 ? -10.068 -0.565 20.962 1.00 60.44 89 ALA A O 1
ATOM 705 N N . TRP A 1 90 ? -8.868 0.734 19.548 1.00 64.25 90 TRP A N 1
ATOM 706 C CA . TRP A 1 90 ? -7.523 0.359 19.959 1.00 64.25 90 TRP A CA 1
ATOM 707 C C . TRP A 1 90 ? -6.853 1.666 20.330 1.00 64.25 90 TRP A C 1
ATOM 709 O O . TRP A 1 90 ? -6.742 2.570 19.511 1.00 64.25 90 TRP A O 1
ATOM 719 N N . SER A 1 91 ? -6.525 1.832 21.600 1.00 64.50 91 SER A N 1
ATOM 720 C CA . SER A 1 91 ? -5.874 3.053 22.034 1.00 64.50 91 SER A CA 1
ATOM 721 C C . SER A 1 91 ? -4.860 2.688 23.081 1.00 64.50 91 SER A C 1
ATOM 723 O O . SER A 1 91 ? -5.215 2.343 24.212 1.00 64.50 91 SER A O 1
ATOM 725 N N . ALA A 1 92 ? -3.594 2.794 22.689 1.00 64.25 92 ALA A N 1
ATOM 726 C CA . ALA A 1 92 ? -2.503 2.880 23.644 1.00 64.25 92 ALA A CA 1
ATOM 727 C C . ALA A 1 92 ? -2.827 3.928 24.730 1.00 64.25 92 ALA A C 1
ATOM 729 O O . ALA A 1 92 ? -2.577 3.671 25.903 1.00 64.25 92 ALA A O 1
ATOM 730 N N . ASP A 1 93 ? -3.525 5.026 24.394 1.00 64.38 93 ASP A N 1
ATOM 731 C CA . ASP A 1 93 ? -3.972 6.025 25.378 1.00 64.38 93 ASP A CA 1
ATOM 732 C C . ASP A 1 93 ? -4.924 5.444 26.438 1.00 64.38 93 ASP A C 1
ATOM 734 O O . ASP A 1 93 ? -4.905 5.884 27.587 1.00 64.38 93 ASP A O 1
ATOM 738 N N . ARG A 1 94 ? -5.763 4.455 26.098 1.00 69.50 94 ARG A N 1
ATOM 739 C CA . ARG A 1 94 ? -6.640 3.778 27.075 1.00 69.50 94 ARG A CA 1
ATOM 740 C C . ARG A 1 94 ? -5.878 2.799 27.956 1.00 69.50 94 ARG A C 1
ATOM 742 O O . ARG A 1 94 ? -6.176 2.741 29.148 1.00 69.50 94 ARG A O 1
ATOM 749 N N . LEU A 1 95 ? -4.904 2.083 27.391 1.00 69.31 95 LEU A N 1
ATOM 750 C CA . LEU A 1 95 ? -4.004 1.218 28.159 1.00 69.31 95 LEU A CA 1
ATOM 751 C C . LEU A 1 95 ? -3.177 2.048 29.150 1.00 69.31 95 LEU A C 1
ATOM 753 O O . LEU A 1 95 ? -3.140 1.723 30.335 1.00 69.31 95 LEU A O 1
ATOM 757 N N . LEU A 1 96 ? -2.623 3.179 28.702 1.00 73.81 96 LEU A N 1
ATOM 758 C CA . LEU A 1 96 ? -1.913 4.144 29.549 1.00 73.81 96 LEU A CA 1
ATOM 759 C C . LEU A 1 96 ? -2.815 4.713 30.653 1.00 73.81 96 LEU A C 1
ATOM 761 O O . LEU A 1 96 ? -2.379 4.890 31.786 1.00 73.81 96 LEU A O 1
ATOM 765 N N . LYS A 1 97 ? -4.099 4.941 30.352 1.00 75.56 97 LYS A N 1
ATOM 766 C CA . LYS A 1 97 ? -5.109 5.393 31.324 1.00 75.56 97 LYS A CA 1
ATOM 767 C C . LYS A 1 97 ? -5.757 4.253 32.128 1.00 75.56 97 LYS A C 1
ATOM 769 O O . LYS A 1 97 ? -6.742 4.507 32.816 1.00 75.56 97 LYS A O 1
ATOM 774 N N . ARG A 1 98 ? -5.240 3.016 32.036 1.00 67.38 98 ARG A N 1
ATOM 775 C CA . ARG A 1 98 ? -5.734 1.800 32.720 1.00 67.38 98 ARG A CA 1
ATOM 776 C C . ARG A 1 98 ? -7.248 1.565 32.593 1.00 67.38 98 ARG A C 1
ATOM 778 O O . ARG A 1 98 ? -7.877 1.036 33.506 1.00 67.38 98 ARG A O 1
ATOM 785 N N . LYS A 1 99 ? -7.860 1.959 31.472 1.00 66.62 99 LYS A N 1
ATOM 786 C CA . LYS A 1 99 ? -9.289 1.708 31.222 1.00 66.62 99 LYS A CA 1
ATOM 787 C C . LYS A 1 99 ? -9.485 0.338 30.576 1.00 66.62 99 LYS A C 1
ATOM 789 O O . LYS A 1 99 ? -8.726 -0.038 29.684 1.00 66.62 99 LYS A O 1
ATOM 794 N N . THR A 1 100 ? -10.522 -0.385 30.998 1.00 63.50 100 THR A N 1
ATOM 795 C CA . THR A 1 100 ? -10.906 -1.669 30.400 1.00 63.50 100 THR A CA 1
ATOM 796 C C . THR A 1 100 ? -11.280 -1.489 28.928 1.00 63.50 100 THR A C 1
ATOM 798 O O . THR A 1 100 ? -11.904 -0.503 28.523 1.00 63.50 100 THR A O 1
ATOM 801 N N . TRP A 1 101 ? -10.846 -2.432 28.092 1.00 65.94 101 TRP A N 1
ATOM 802 C CA . TRP A 1 101 ? -11.137 -2.412 26.665 1.00 65.94 101 TRP A CA 1
ATOM 803 C C . TRP A 1 101 ? -12.595 -2.806 26.409 1.00 65.94 101 TRP A C 1
ATOM 805 O O . TRP A 1 101 ? -12.999 -3.919 26.726 1.00 65.94 101 TRP A O 1
ATOM 815 N N . SER A 1 102 ? -13.366 -1.910 25.791 1.00 62.44 102 SER A N 1
ATOM 816 C CA . SER A 1 102 ? -14.782 -2.124 25.463 1.00 62.44 102 SER A CA 1
ATOM 817 C C . SER A 1 102 ? -15.054 -2.478 23.991 1.00 62.44 102 SER A C 1
ATOM 819 O O . SER A 1 102 ? -16.207 -2.504 23.575 1.00 62.44 102 SER A O 1
ATOM 821 N N . GLY A 1 103 ? -14.018 -2.755 23.188 1.00 63.97 103 GLY A N 1
ATOM 822 C CA . GLY A 1 103 ? -14.163 -2.996 21.746 1.00 63.97 103 GLY A CA 1
ATOM 823 C C . GLY A 1 103 ? -14.426 -1.725 20.914 1.00 63.97 103 GLY A C 1
ATOM 824 O O . GLY A 1 103 ? -14.669 -0.649 21.469 1.00 63.97 103 GLY A O 1
ATOM 825 N N . PRO A 1 104 ? -14.333 -1.809 19.571 1.00 66.88 104 PRO A N 1
ATOM 826 C CA . PRO A 1 104 ? -14.834 -0.765 18.679 1.00 66.88 104 PRO A CA 1
ATOM 827 C C . PRO A 1 104 ? -16.356 -0.605 18.832 1.00 66.88 104 PRO A C 1
ATOM 829 O O . PRO A 1 104 ? -17.066 -1.610 18.864 1.00 66.88 104 PRO A O 1
ATOM 832 N N . PRO A 1 105 ? -16.894 0.628 18.862 1.00 68.88 105 PRO A N 1
ATOM 833 C CA . PRO A 1 105 ? -18.337 0.825 18.809 1.00 68.88 105 PRO A CA 1
ATOM 834 C C . PRO A 1 105 ? -18.874 0.334 17.450 1.00 68.88 105 PRO A C 1
ATOM 836 O O . PRO A 1 105 ? -18.344 0.757 16.415 1.00 68.88 105 PRO A O 1
ATOM 839 N N . PRO A 1 106 ? -19.932 -0.500 17.410 1.00 67.81 106 PRO A N 1
ATOM 840 C CA . PRO A 1 106 ? -20.503 -1.043 16.175 1.00 67.81 106 PRO A CA 1
ATOM 841 C C . PRO A 1 106 ? -21.346 0.015 15.441 1.00 67.81 106 PRO A C 1
ATOM 843 O O . PRO A 1 106 ? -22.542 -0.148 15.231 1.00 67.81 106 PRO A O 1
ATOM 846 N N . SER A 1 107 ? -20.730 1.141 15.081 1.00 81.50 107 SER A N 1
ATOM 847 C CA . SER A 1 107 ? -21.390 2.259 14.405 1.00 81.50 107 SER A CA 1
ATOM 848 C C . SER A 1 107 ? -20.858 2.425 12.988 1.00 81.50 107 SER A C 1
ATOM 850 O O . SER A 1 107 ? -19.654 2.322 12.743 1.00 81.50 107 SER A O 1
ATOM 852 N N . PHE A 1 108 ? -21.747 2.754 12.051 1.00 81.94 108 PHE A N 1
ATOM 853 C CA . PHE A 1 108 ? -21.356 3.089 10.681 1.00 81.94 108 PHE A CA 1
ATOM 854 C C . PHE A 1 108 ? -20.306 4.211 10.653 1.00 81.94 108 PHE A C 1
ATOM 856 O O . PHE A 1 108 ? -19.290 4.095 9.972 1.00 81.94 108 PHE A O 1
ATOM 863 N N . SER A 1 109 ? -20.490 5.245 11.485 1.00 82.62 109 SER A N 1
ATOM 864 C CA . SER A 1 109 ? -19.560 6.371 11.647 1.00 82.62 109 SER A CA 1
ATOM 865 C C . SER A 1 109 ? -18.144 5.963 12.070 1.00 82.62 109 SER A C 1
ATOM 867 O O . SER A 1 109 ? -17.216 6.749 11.897 1.00 82.62 109 SER A O 1
ATOM 869 N N . TYR A 1 110 ? -17.979 4.781 12.668 1.00 82.62 110 TYR A N 1
ATOM 870 C CA . TYR A 1 110 ? -16.681 4.212 13.023 1.00 82.62 110 TYR A CA 1
ATOM 871 C C . TYR A 1 110 ? -16.086 3.385 11.872 1.00 82.62 110 TYR A C 1
ATOM 873 O O . TYR A 1 110 ? -14.888 3.460 11.615 1.00 82.62 110 TYR A O 1
ATOM 881 N N . LEU A 1 111 ? -16.920 2.607 11.177 1.00 85.75 111 LEU A N 1
ATOM 882 C CA . LEU A 1 111 ? -16.474 1.613 10.200 1.00 85.75 111 LEU A CA 1
ATOM 883 C C . LEU A 1 111 ? -16.203 2.186 8.806 1.00 85.75 111 LEU A C 1
ATOM 885 O O . LEU A 1 111 ? -15.322 1.671 8.117 1.00 85.75 111 LEU A O 1
ATOM 889 N N . TRP A 1 112 ? -16.932 3.222 8.375 1.00 91.31 112 TRP A N 1
ATOM 890 C CA . TRP A 1 112 ? -16.838 3.713 6.995 1.00 91.31 112 TRP A CA 1
ATOM 891 C C . TRP A 1 112 ? -15.426 4.159 6.575 1.00 91.31 112 TRP A C 1
ATOM 893 O O . TRP A 1 112 ? -15.049 3.800 5.463 1.00 91.31 112 TRP A O 1
ATOM 903 N N . PRO A 1 113 ? -14.594 4.834 7.404 1.00 91.88 113 PRO A N 1
ATOM 904 C CA . PRO A 1 113 ? -13.257 5.246 6.972 1.00 91.88 113 PRO A CA 1
ATOM 905 C C . PRO A 1 113 ? -12.348 4.035 6.756 1.00 91.88 113 PRO A C 1
ATOM 907 O O . PRO A 1 113 ? -11.572 3.988 5.811 1.00 91.88 113 PRO A O 1
ATOM 910 N N . LEU A 1 114 ? -12.478 3.014 7.607 1.00 90.56 114 LEU A N 1
ATOM 911 C CA . LEU A 1 114 ? -11.689 1.788 7.507 1.00 90.56 114 LEU A CA 1
ATOM 912 C C . LEU A 1 114 ? -12.108 0.954 6.291 1.00 90.56 114 LEU A C 1
ATOM 914 O O . LEU A 1 114 ? -11.259 0.438 5.569 1.00 90.56 114 LEU A O 1
ATOM 918 N N . ARG A 1 115 ? -13.419 0.862 6.028 1.00 91.56 115 ARG A N 1
ATOM 919 C CA . ARG A 1 115 ? -13.948 0.206 4.824 1.00 91.56 115 ARG A CA 1
ATOM 920 C C . ARG A 1 115 ? -13.557 0.975 3.562 1.00 91.56 115 ARG A C 1
ATOM 922 O O . ARG A 1 115 ? -13.182 0.342 2.586 1.00 91.56 115 ARG A O 1
ATOM 929 N N . LEU A 1 116 ? -13.570 2.309 3.596 1.00 94.50 116 LEU A N 1
ATOM 930 C CA . LEU A 1 116 ? -13.105 3.149 2.493 1.00 94.50 116 LEU A CA 1
ATOM 931 C C . LEU A 1 116 ? -11.614 2.936 2.217 1.00 94.50 116 LEU A C 1
ATOM 933 O O . LEU A 1 116 ? -11.241 2.798 1.059 1.00 94.50 116 LEU A O 1
ATOM 937 N N . LEU A 1 117 ? -10.779 2.851 3.256 1.00 93.50 117 LEU A N 1
ATOM 938 C CA . LEU A 1 117 ? -9.354 2.543 3.115 1.00 93.50 117 LEU A CA 1
ATOM 939 C C . LEU A 1 117 ? -9.137 1.176 2.452 1.00 93.50 117 LEU A C 1
ATOM 941 O O . LEU A 1 117 ? -8.334 1.049 1.535 1.00 93.50 117 LEU A O 1
ATOM 945 N N . GLN A 1 118 ? -9.881 0.159 2.881 1.00 93.12 118 GLN A N 1
ATOM 946 C CA . GLN A 1 118 ? -9.815 -1.181 2.294 1.00 93.12 118 GLN A CA 1
ATOM 947 C C . GLN A 1 118 ? -10.269 -1.178 0.831 1.00 93.12 118 GLN A C 1
ATOM 949 O O . GLN A 1 118 ? -9.593 -1.760 -0.013 1.00 93.12 118 GLN A O 1
ATOM 954 N N . SER A 1 119 ? -11.367 -0.488 0.513 1.00 95.50 119 SER A N 1
ATOM 955 C CA . SER A 1 119 ? -11.814 -0.310 -0.870 1.00 95.50 119 SER A CA 1
ATOM 956 C C . SER A 1 119 ? -10.762 0.411 -1.704 1.00 95.50 119 SER A C 1
ATOM 958 O O . SER A 1 119 ? -10.449 -0.034 -2.801 1.00 95.50 119 SER A O 1
ATOM 960 N N . TYR A 1 120 ? -10.174 1.482 -1.172 1.00 95.06 120 TYR A N 1
ATOM 961 C CA . TYR A 1 120 ? -9.114 2.230 -1.835 1.00 95.06 120 TYR A CA 1
ATOM 962 C C . TYR A 1 120 ? -7.924 1.334 -2.193 1.00 95.06 120 TYR A C 1
ATOM 964 O O . TYR A 1 120 ? -7.500 1.322 -3.346 1.00 95.06 120 TYR A O 1
ATOM 972 N N . ILE A 1 121 ? -7.435 0.536 -1.239 1.00 92.75 121 ILE A N 1
ATOM 973 C CA . ILE A 1 121 ? -6.336 -0.411 -1.466 1.00 92.75 121 ILE A CA 1
ATOM 974 C C . ILE A 1 121 ? -6.731 -1.437 -2.537 1.00 92.75 121 ILE A C 1
ATOM 976 O O . ILE A 1 121 ? -5.983 -1.628 -3.494 1.00 92.75 121 ILE A O 1
ATOM 980 N N . ALA A 1 122 ? -7.916 -2.046 -2.429 1.00 94.94 122 ALA A N 1
ATOM 981 C CA . ALA A 1 122 ? -8.398 -3.025 -3.404 1.00 94.94 122 ALA A CA 1
ATOM 982 C C . ALA A 1 122 ? -8.439 -2.446 -4.830 1.00 94.94 122 ALA A C 1
ATOM 984 O O . ALA A 1 122 ? -7.940 -3.061 -5.772 1.00 94.94 122 ALA A O 1
ATOM 985 N N . PHE A 1 123 ? -8.979 -1.234 -4.986 1.00 95.44 123 PHE A N 1
ATOM 986 C CA . PHE A 1 123 ? -9.046 -0.558 -6.279 1.00 95.44 123 PHE A CA 1
ATOM 987 C C . PHE A 1 123 ? -7.679 -0.083 -6.776 1.00 95.44 123 PHE A C 1
ATOM 989 O O . PHE A 1 123 ? -7.456 -0.102 -7.983 1.00 95.44 123 PHE A O 1
ATOM 996 N N . ALA A 1 124 ? -6.747 0.297 -5.900 1.00 92.00 124 ALA A N 1
ATOM 997 C CA . ALA A 1 124 ? -5.388 0.657 -6.304 1.00 92.00 124 ALA A CA 1
ATOM 998 C C . ALA A 1 124 ? -4.660 -0.535 -6.954 1.00 92.00 124 ALA A C 1
ATOM 1000 O O . ALA A 1 124 ? -4.099 -0.390 -8.040 1.00 92.00 124 ALA A O 1
ATOM 1001 N N . TYR A 1 125 ? -4.737 -1.729 -6.352 1.00 93.38 125 TYR A N 1
ATOM 1002 C CA . TYR A 1 125 ? -4.181 -2.951 -6.950 1.00 93.38 125 TYR A CA 1
ATOM 1003 C C . TYR A 1 125 ? -4.941 -3.363 -8.221 1.00 93.38 125 TYR A C 1
ATOM 1005 O O . TYR A 1 125 ? -4.321 -3.642 -9.245 1.00 93.38 125 TYR A O 1
ATOM 1013 N N . PHE A 1 126 ? -6.275 -3.309 -8.209 1.00 96.81 126 PHE A N 1
ATOM 1014 C CA . PHE A 1 126 ? -7.079 -3.656 -9.382 1.00 96.81 126 PHE A CA 1
ATOM 1015 C C . PHE A 1 126 ? -6.791 -2.755 -10.587 1.00 96.81 126 PHE A C 1
ATOM 1017 O O . PHE A 1 126 ? -6.516 -3.232 -11.687 1.00 96.81 126 PHE A O 1
ATOM 1024 N N . THR A 1 127 ? -6.803 -1.437 -10.388 1.00 95.31 127 THR A N 1
ATOM 1025 C CA . THR A 1 127 ? -6.522 -0.468 -11.460 1.00 95.31 127 THR A CA 1
ATOM 1026 C C . THR A 1 127 ? -5.080 -0.564 -11.955 1.00 95.31 127 THR A C 1
ATOM 1028 O O . THR A 1 127 ? -4.842 -0.364 -13.147 1.00 95.31 127 THR A O 1
ATOM 1031 N N . SER A 1 128 ? -4.133 -0.946 -11.091 1.00 92.69 128 SER A N 1
ATOM 1032 C CA . SER A 1 128 ? -2.760 -1.284 -11.479 1.00 92.69 128 SER A CA 1
ATOM 1033 C C . SER A 1 128 ? -2.725 -2.457 -12.472 1.00 92.69 128 SER A C 1
ATOM 1035 O O . SER A 1 128 ? -2.118 -2.321 -13.538 1.00 92.69 128 SER A O 1
ATOM 1037 N N . ALA A 1 129 ? -3.443 -3.557 -12.212 1.00 95.94 129 ALA A N 1
ATOM 1038 C CA . ALA A 1 129 ? -3.562 -4.669 -13.166 1.00 95.94 129 ALA A CA 1
ATOM 1039 C C . ALA A 1 129 ? -4.254 -4.269 -14.473 1.00 95.94 129 ALA A C 1
ATOM 1041 O O . ALA A 1 129 ? -3.758 -4.586 -15.556 1.00 95.94 129 ALA A O 1
ATOM 1042 N N . ILE A 1 130 ? -5.381 -3.554 -14.392 1.00 97.69 130 ILE A N 1
ATOM 1043 C CA . ILE A 1 130 ? -6.100 -3.089 -15.586 1.00 97.69 130 ILE A CA 1
ATOM 1044 C C . ILE A 1 130 ? -5.199 -2.198 -16.441 1.00 97.69 130 ILE A C 1
ATOM 1046 O O . ILE A 1 130 ? -5.171 -2.349 -17.657 1.00 97.69 130 ILE A O 1
ATOM 1050 N N . THR A 1 131 ? -4.405 -1.323 -15.824 1.00 94.81 131 THR A N 1
ATOM 1051 C CA . THR A 1 131 ? -3.456 -0.466 -16.544 1.00 94.81 131 THR A CA 1
ATOM 1052 C C . THR A 1 131 ? -2.369 -1.289 -17.239 1.00 94.81 131 THR A C 1
ATOM 1054 O O . THR A 1 131 ? -2.087 -1.048 -18.413 1.00 94.81 131 THR A O 1
ATOM 1057 N N . LYS A 1 132 ? -1.804 -2.306 -16.570 1.00 93.25 132 LYS A N 1
ATOM 1058 C CA . LYS A 1 132 ? -0.831 -3.233 -17.182 1.00 93.25 132 LYS A CA 1
ATOM 1059 C C . LYS A 1 132 ? -1.418 -3.951 -18.398 1.00 93.25 132 LYS A C 1
ATOM 1061 O O . LYS A 1 132 ? -0.790 -3.983 -19.457 1.00 93.25 132 LYS A O 1
ATOM 1066 N N . LEU A 1 133 ? -2.634 -4.479 -18.262 1.00 96.19 133 LEU A N 1
ATOM 1067 C CA . LEU A 1 133 ? -3.338 -5.173 -19.340 1.00 96.19 133 LEU A CA 1
ATOM 1068 C C . LEU A 1 133 ? -3.745 -4.237 -20.478 1.00 96.19 133 LEU A C 1
ATOM 1070 O O . LEU A 1 133 ? -3.675 -4.628 -21.636 1.00 96.19 133 LEU A O 1
ATOM 1074 N N . ASN A 1 134 ? -4.138 -3.003 -20.183 1.00 96.81 134 ASN A N 1
ATOM 1075 C CA . ASN A 1 134 ? -4.530 -2.049 -21.213 1.00 96.81 134 ASN A CA 1
ATOM 1076 C C . ASN A 1 134 ? -3.322 -1.600 -22.054 1.00 96.81 134 ASN A C 1
ATOM 1078 O O . ASN A 1 134 ? -3.403 -1.529 -23.275 1.00 96.81 134 ASN A O 1
ATOM 1082 N N . ILE A 1 135 ? -2.177 -1.347 -21.412 1.00 93.56 135 ILE A N 1
ATOM 1083 C CA . ILE A 1 135 ? -0.972 -0.854 -22.099 1.00 93.56 135 ILE A CA 1
ATOM 1084 C C . ILE A 1 135 ? -0.227 -1.982 -22.824 1.00 93.56 135 ILE A C 1
ATOM 1086 O O . ILE A 1 135 ? 0.280 -1.784 -23.924 1.00 93.56 135 ILE A O 1
ATOM 1090 N N . SER A 1 136 ? -0.101 -3.158 -22.206 1.00 92.50 136 SER A N 1
ATOM 1091 C CA . SER A 1 136 ? 0.761 -4.243 -22.704 1.00 92.50 136 SER A CA 1
ATOM 1092 C C . SER A 1 136 ? 0.020 -5.558 -22.963 1.00 92.50 136 SER A C 1
ATOM 1094 O O . SER A 1 136 ? 0.596 -6.485 -23.535 1.00 92.50 136 SER A O 1
ATOM 1096 N N . GLY A 1 137 ? -1.244 -5.683 -22.556 1.00 94.38 137 GLY A N 1
ATOM 1097 C CA . GLY A 1 137 ? -1.967 -6.953 -22.578 1.00 94.38 137 GLY A CA 1
ATOM 1098 C C . GLY A 1 137 ? -1.242 -8.034 -21.782 1.00 94.38 137 GLY A C 1
ATOM 1099 O O . GLY A 1 137 ? -0.461 -7.766 -20.867 1.00 94.38 137 GLY A O 1
ATOM 1100 N N . TRP A 1 138 ? -1.433 -9.282 -22.203 1.00 94.56 138 TRP A N 1
ATOM 1101 C CA . TRP A 1 138 ? -0.690 -10.413 -21.649 1.00 94.56 138 TRP A CA 1
ATOM 1102 C C . TRP A 1 138 ? 0.817 -10.323 -21.894 1.00 94.56 138 TRP A C 1
ATOM 1104 O O . TRP A 1 138 ? 1.578 -10.932 -21.146 1.00 94.56 138 TRP A O 1
ATOM 1114 N N . LYS A 1 139 ? 1.286 -9.522 -22.866 1.00 93.31 139 LYS A N 1
ATOM 1115 C CA . LYS A 1 139 ? 2.729 -9.338 -23.079 1.00 93.31 139 LYS A CA 1
ATOM 1116 C C . LYS A 1 139 ? 3.417 -8.771 -21.843 1.00 93.31 139 LYS A C 1
ATOM 1118 O O . LYS A 1 139 ? 4.598 -9.018 -21.698 1.00 93.31 139 LYS A O 1
ATOM 1123 N N . TRP A 1 140 ? 2.708 -8.104 -20.926 1.00 91.81 140 TRP A N 1
ATOM 1124 C CA . TRP A 1 140 ? 3.302 -7.676 -19.658 1.00 91.81 140 TRP A CA 1
ATOM 1125 C C . TRP A 1 140 ? 3.933 -8.833 -18.861 1.00 91.81 140 TRP A C 1
ATOM 1127 O O . TRP A 1 140 ? 4.974 -8.646 -18.240 1.00 91.81 140 TRP A O 1
ATOM 1137 N N . VAL A 1 141 ? 3.312 -10.018 -18.914 1.00 92.69 141 VAL A N 1
ATOM 1138 C CA . VAL A 1 141 ? 3.787 -11.259 -18.277 1.00 92.69 141 VAL A CA 1
ATOM 1139 C C . VAL A 1 141 ? 4.842 -11.958 -19.133 1.00 92.69 141 VAL A C 1
ATOM 1141 O O . VAL A 1 141 ? 5.812 -12.494 -18.604 1.00 92.69 141 VAL A O 1
ATOM 1144 N N . TRP A 1 142 ? 4.642 -11.978 -20.454 1.00 90.00 142 TRP A N 1
ATOM 1145 C CA . TRP A 1 142 ? 5.451 -12.775 -21.383 1.00 90.00 142 TRP A CA 1
ATOM 1146 C C . TRP A 1 142 ? 6.659 -12.034 -21.981 1.00 90.00 142 TRP A C 1
ATOM 1148 O O . TRP A 1 142 ? 7.393 -12.648 -22.749 1.00 90.00 142 TRP A O 1
ATOM 1158 N N . SER A 1 143 ? 6.863 -10.747 -21.681 1.00 85.75 143 SER A N 1
ATOM 1159 C CA . SER A 1 143 ? 7.955 -9.925 -22.225 1.00 85.75 143 SER A CA 1
ATOM 1160 C C . SER A 1 143 ? 9.096 -9.690 -21.233 1.00 85.75 143 SER A C 1
ATOM 1162 O O . SER A 1 143 ? 9.010 -10.017 -20.049 1.00 85.75 143 SER A O 1
ATOM 1164 N N . ASP A 1 144 ? 10.142 -9.011 -21.709 1.00 86.50 144 ASP A N 1
ATOM 1165 C CA . ASP A 1 144 ? 11.302 -8.579 -20.921 1.00 86.50 144 ASP A CA 1
ATOM 1166 C C . ASP A 1 144 ? 10.999 -7.497 -19.873 1.00 86.50 144 ASP A C 1
ATOM 1168 O O . ASP A 1 144 ? 11.912 -7.011 -19.209 1.00 86.50 144 ASP A O 1
ATOM 1172 N N . ASN A 1 145 ? 9.728 -7.144 -19.650 1.00 84.62 145 ASN A N 1
ATOM 1173 C CA . ASN A 1 145 ? 9.338 -6.133 -18.669 1.00 84.62 145 ASN A CA 1
ATOM 1174 C C . ASN A 1 145 ? 9.827 -6.471 -17.255 1.00 84.62 145 ASN A C 1
ATOM 1176 O O . ASN A 1 145 ? 10.403 -5.613 -16.591 1.00 84.62 145 ASN A O 1
ATOM 1180 N N . ILE A 1 146 ? 9.621 -7.704 -16.782 1.00 87.38 146 ILE A N 1
ATOM 1181 C CA . ILE A 1 146 ? 10.039 -8.086 -15.426 1.00 87.38 146 ILE A CA 1
ATOM 1182 C C . ILE A 1 146 ? 11.562 -8.169 -15.284 1.00 87.38 146 ILE A C 1
ATOM 1184 O O . ILE A 1 146 ? 12.070 -7.572 -14.338 1.00 87.38 146 ILE A O 1
ATOM 1188 N N . PRO A 1 147 ? 12.322 -8.829 -16.182 1.00 89.56 147 PRO A N 1
ATOM 1189 C CA . PRO A 1 147 ? 13.781 -8.757 -16.140 1.00 89.56 147 PRO A CA 1
ATOM 1190 C C . PRO A 1 147 ? 14.285 -7.317 -16.161 1.00 89.56 147 PRO A C 1
ATOM 1192 O O . PRO A 1 147 ? 15.172 -6.979 -15.383 1.00 89.56 147 PRO A O 1
ATOM 1195 N N . MET A 1 148 ? 13.685 -6.443 -16.975 1.00 88.06 148 MET A N 1
ATOM 1196 C CA . MET A 1 148 ? 14.037 -5.025 -17.000 1.00 88.06 148 MET A CA 1
ATOM 1197 C C . MET A 1 148 ? 13.743 -4.339 -15.664 1.00 88.06 148 MET A C 1
ATOM 1199 O O . MET A 1 148 ? 14.604 -3.619 -15.164 1.00 88.06 148 MET A O 1
ATOM 1203 N N . ILE A 1 149 ? 12.593 -4.596 -15.036 1.00 86.75 149 ILE A N 1
ATOM 1204 C CA . ILE A 1 149 ? 12.274 -4.084 -13.691 1.00 86.75 149 ILE A CA 1
ATOM 1205 C C . ILE A 1 149 ? 13.288 -4.594 -12.659 1.00 86.75 149 ILE A C 1
ATOM 1207 O O . ILE A 1 149 ? 13.809 -3.806 -11.872 1.00 86.75 149 ILE A O 1
ATOM 1211 N N . LEU A 1 150 ? 13.617 -5.889 -12.689 1.00 88.62 150 LEU A N 1
ATOM 1212 C CA . LEU A 1 150 ? 14.622 -6.489 -11.813 1.00 88.62 150 LEU A CA 1
ATOM 1213 C C . LEU A 1 150 ? 15.989 -5.832 -12.017 1.00 88.62 150 LEU A C 1
ATOM 1215 O O . LEU A 1 150 ? 16.660 -5.516 -11.038 1.00 88.62 150 LEU A O 1
ATOM 1219 N N . LEU A 1 151 ? 16.389 -5.578 -13.266 1.00 88.56 151 LEU A N 1
ATOM 1220 C CA . LEU A 1 151 ? 17.657 -4.936 -13.610 1.00 88.56 151 LEU A CA 1
ATOM 1221 C C . LEU A 1 151 ? 17.746 -3.483 -13.118 1.00 88.56 151 LEU A C 1
ATOM 1223 O O . LEU A 1 151 ? 18.824 -3.054 -12.701 1.00 88.56 151 LEU A O 1
ATOM 1227 N N . HIS A 1 152 ? 16.624 -2.762 -13.096 1.00 84.00 152 HIS A N 1
ATOM 1228 C CA . HIS A 1 152 ? 16.532 -1.385 -12.596 1.00 84.00 152 HIS A CA 1
ATOM 1229 C C . HIS A 1 152 ? 16.301 -1.286 -11.078 1.00 84.00 152 HIS A C 1
ATOM 1231 O O . HIS A 1 152 ? 16.164 -0.181 -10.557 1.00 84.00 152 HIS A O 1
ATOM 1237 N N . GLY A 1 153 ? 16.265 -2.412 -10.353 1.00 78.19 153 GLY A N 1
ATOM 1238 C CA . GLY A 1 153 ? 16.157 -2.411 -8.894 1.00 78.19 153 GLY A CA 1
ATOM 1239 C C . GLY A 1 153 ? 17.308 -1.649 -8.223 1.00 78.19 153 GLY A C 1
ATOM 1240 O O . GLY A 1 153 ? 18.448 -1.700 -8.693 1.00 78.19 153 GLY A O 1
ATOM 1241 N N . TYR A 1 154 ? 17.003 -0.977 -7.109 1.00 74.88 154 TYR A N 1
ATOM 1242 C CA . TYR A 1 154 ? 17.902 -0.063 -6.394 1.00 74.88 154 TYR A CA 1
ATOM 1243 C C . TYR A 1 154 ? 19.175 -0.728 -5.872 1.00 74.88 154 TYR A C 1
ATOM 1245 O O . TYR A 1 154 ? 20.249 -0.130 -5.928 1.00 74.88 154 TYR A O 1
ATOM 1253 N N . VAL A 1 155 ? 19.055 -1.947 -5.340 1.00 82.00 155 VAL A N 1
ATOM 1254 C CA . VAL A 1 155 ? 20.180 -2.684 -4.754 1.00 82.00 155 VAL A CA 1
ATOM 1255 C C . VAL A 1 155 ? 20.221 -4.089 -5.356 1.00 82.00 155 VAL A C 1
ATOM 1257 O O . VAL A 1 155 ? 19.188 -4.763 -5.394 1.00 82.00 155 VAL A O 1
ATOM 1260 N N . PRO A 1 156 ? 21.383 -4.563 -5.839 1.00 83.69 156 PRO A N 1
ATOM 1261 C CA . PRO A 1 156 ? 21.542 -5.952 -6.247 1.00 83.69 156 PRO A CA 1
ATOM 1262 C C . PRO A 1 156 ? 21.286 -6.896 -5.068 1.00 83.69 156 PRO A C 1
ATOM 1264 O O . PRO A 1 156 ? 21.844 -6.713 -3.988 1.00 83.69 156 PRO A O 1
ATOM 1267 N N . THR A 1 157 ? 20.474 -7.930 -5.275 1.00 89.75 157 THR A N 1
ATOM 1268 C CA . THR A 1 157 ? 20.186 -8.944 -4.254 1.00 89.75 157 THR A CA 1
ATOM 1269 C C . THR A 1 157 ? 20.514 -10.344 -4.763 1.00 89.75 157 THR A C 1
ATOM 1271 O O . THR A 1 157 ? 20.488 -10.610 -5.967 1.00 89.75 157 THR A O 1
ATOM 1274 N N . THR A 1 158 ? 20.783 -11.278 -3.847 1.00 91.25 158 THR A N 1
ATOM 1275 C CA . THR A 1 158 ? 21.051 -12.682 -4.197 1.00 91.25 158 THR A CA 1
ATOM 1276 C C . THR A 1 158 ? 19.882 -13.309 -4.954 1.00 91.25 158 THR A C 1
ATOM 1278 O O . THR A 1 158 ? 20.093 -13.992 -5.954 1.00 91.25 158 THR A O 1
ATOM 1281 N N . LEU A 1 159 ? 18.644 -13.034 -4.524 1.00 89.75 159 LEU A N 1
ATOM 1282 C CA . LEU A 1 159 ? 17.447 -13.568 -5.175 1.00 89.75 159 LEU A CA 1
ATOM 1283 C C . LEU A 1 159 ? 17.265 -12.997 -6.587 1.00 89.75 159 LEU A C 1
ATOM 1285 O O . LEU A 1 159 ? 16.922 -13.742 -7.500 1.00 89.75 159 LEU A O 1
ATOM 1289 N N . ARG A 1 160 ? 17.553 -11.707 -6.802 1.00 90.62 160 ARG A N 1
ATOM 1290 C CA . ARG A 1 160 ? 17.560 -11.100 -8.141 1.00 90.62 160 ARG A CA 1
ATOM 1291 C C . ARG A 1 160 ? 18.555 -11.791 -9.062 1.00 90.62 160 ARG A C 1
ATOM 1293 O O . ARG A 1 160 ? 18.182 -12.189 -10.162 1.00 90.62 160 ARG A O 1
ATOM 1300 N N . SER A 1 161 ? 19.802 -11.942 -8.617 1.00 90.44 161 SER A N 1
ATOM 1301 C CA . SER A 1 161 ? 20.852 -12.594 -9.407 1.00 90.44 161 SER A CA 1
ATOM 1302 C C . SER A 1 161 ? 20.495 -14.045 -9.721 1.00 90.44 161 SER A C 1
ATOM 1304 O O . SER A 1 161 ? 20.713 -14.497 -10.842 1.00 90.44 161 SER A O 1
ATOM 1306 N N . TYR A 1 162 ? 19.889 -14.757 -8.768 1.00 91.00 162 TYR A N 1
ATOM 1307 C CA . TYR A 1 162 ? 19.380 -16.110 -8.975 1.00 91.00 162 TYR A CA 1
ATOM 1308 C C . TYR A 1 162 ? 18.283 -16.152 -10.050 1.00 91.00 162 TYR A C 1
ATOM 1310 O O . TYR A 1 162 ? 18.411 -16.890 -11.026 1.00 91.00 162 TYR A O 1
ATOM 1318 N N . LEU A 1 163 ? 17.244 -15.317 -9.930 1.00 90.81 163 LEU A N 1
ATOM 1319 C CA . LEU A 1 163 ? 16.130 -15.278 -10.884 1.00 90.81 163 LEU A CA 1
ATOM 1320 C C . LEU A 1 163 ? 16.592 -14.935 -12.305 1.00 90.81 163 LEU A C 1
ATOM 1322 O O . LEU A 1 163 ? 16.166 -15.586 -13.255 1.00 90.81 163 LEU A O 1
ATOM 1326 N N . LEU A 1 164 ? 17.496 -13.961 -12.443 1.00 90.56 164 LEU A N 1
ATOM 1327 C CA . LEU A 1 164 ? 18.040 -13.548 -13.740 1.00 90.56 164 LEU A CA 1
ATOM 1328 C C . LEU A 1 164 ? 18.957 -14.604 -14.380 1.00 90.56 164 LEU A C 1
ATOM 1330 O O . LEU A 1 164 ? 19.141 -14.572 -15.592 1.00 90.56 164 LEU A O 1
ATOM 1334 N N . SER A 1 165 ? 19.531 -15.526 -13.598 1.00 89.69 165 SER A N 1
ATOM 1335 C CA . SER A 1 165 ? 20.476 -16.539 -14.099 1.00 89.69 165 SER A CA 1
ATOM 1336 C C . SER A 1 165 ? 19.872 -17.924 -14.331 1.00 89.69 165 SER A C 1
ATOM 1338 O O . SER A 1 165 ? 20.459 -18.702 -15.076 1.00 89.69 165 SER A O 1
ATOM 1340 N N . HIS A 1 166 ? 18.735 -18.260 -13.709 1.00 79.81 166 HIS A N 1
ATOM 1341 C CA . HIS A 1 166 ? 18.281 -19.655 -13.657 1.00 79.81 166 HIS A CA 1
ATOM 1342 C C . HIS A 1 166 ? 17.128 -20.001 -14.598 1.00 79.81 166 HIS A C 1
ATOM 1344 O O . HIS A 1 166 ? 17.191 -21.051 -15.232 1.00 79.81 166 HIS A O 1
ATOM 1350 N N . SER A 1 167 ? 16.062 -19.199 -14.703 1.00 78.00 167 SER A N 1
ATOM 1351 C CA . SER A 1 167 ? 15.000 -19.513 -15.671 1.00 78.00 167 SER A CA 1
ATOM 1352 C C . SER A 1 167 ? 13.976 -18.402 -15.851 1.00 78.00 167 SER A C 1
ATOM 1354 O O . SER A 1 167 ? 13.366 -17.923 -14.893 1.00 78.00 167 SER A O 1
ATOM 1356 N N . TRP A 1 168 ? 13.688 -18.122 -17.121 1.00 87.50 168 TRP A N 1
ATOM 1357 C CA . TRP A 1 168 ? 12.560 -17.321 -17.587 1.00 87.50 168 TRP A CA 1
ATOM 1358 C C . TRP A 1 168 ? 11.210 -17.765 -17.000 1.00 87.50 168 TRP A C 1
ATOM 1360 O O . TRP A 1 168 ? 10.354 -16.935 -16.701 1.00 87.50 168 TRP A O 1
ATOM 1370 N N . PHE A 1 169 ? 11.042 -19.068 -16.749 1.00 90.56 169 PHE A N 1
ATOM 1371 C CA . PHE A 1 169 ? 9.817 -19.637 -16.187 1.00 90.56 169 PHE A CA 1
ATOM 1372 C C . PHE A 1 169 ? 9.443 -19.022 -14.829 1.00 90.56 169 PHE A C 1
ATOM 1374 O O . PHE A 1 169 ? 8.292 -18.639 -14.623 1.00 90.56 169 PHE A O 1
ATOM 1381 N N . TRP A 1 170 ? 10.404 -18.876 -13.907 1.00 89.75 170 TRP A N 1
ATOM 1382 C CA . TRP A 1 170 ? 10.137 -18.330 -12.568 1.00 89.75 170 TRP A CA 1
ATOM 1383 C C . TRP A 1 170 ? 9.737 -16.858 -12.611 1.00 89.75 170 TRP A C 1
ATOM 1385 O O . TRP A 1 170 ? 8.870 -16.421 -11.853 1.00 89.75 170 TRP A O 1
ATOM 1395 N N . ILE A 1 171 ? 10.340 -16.110 -13.534 1.00 90.88 171 ILE A N 1
ATOM 1396 C CA . ILE A 1 171 ? 10.024 -14.706 -13.777 1.00 90.88 171 ILE A CA 1
ATOM 1397 C C . ILE A 1 171 ? 8.583 -14.571 -14.286 1.00 90.88 171 ILE A C 1
ATOM 1399 O O . ILE A 1 171 ? 7.814 -13.778 -13.742 1.00 90.88 171 ILE A O 1
ATOM 1403 N N . GLN A 1 172 ? 8.187 -15.384 -15.268 1.00 92.12 172 GLN A N 1
ATOM 1404 C CA . GLN A 1 172 ? 6.828 -15.379 -15.816 1.00 92.12 172 GLN A CA 1
ATOM 1405 C C . GLN A 1 172 ? 5.780 -15.846 -14.809 1.00 92.12 172 GLN A C 1
ATOM 1407 O O . GLN A 1 172 ? 4.697 -15.263 -14.727 1.00 92.12 172 GLN A O 1
ATOM 1412 N N . LEU A 1 173 ? 6.095 -16.874 -14.017 1.00 92.44 173 LEU A N 1
ATOM 1413 C CA . LEU A 1 173 ? 5.214 -17.343 -12.953 1.00 92.44 173 LEU A CA 1
ATOM 1414 C C . LEU A 1 173 ? 4.975 -16.227 -11.932 1.00 92.44 173 LEU A C 1
ATOM 1416 O O . LEU A 1 173 ? 3.826 -15.919 -11.627 1.00 92.44 173 LEU A O 1
ATOM 1420 N N . GLY A 1 174 ? 6.040 -15.569 -11.465 1.00 91.19 174 GLY A N 1
ATOM 1421 C CA . GLY A 1 174 ? 5.934 -14.423 -10.561 1.00 91.19 174 GLY A CA 1
ATOM 1422 C C . GLY A 1 174 ? 5.097 -13.290 -11.157 1.00 91.19 174 GLY A C 1
ATOM 1423 O O . GLY A 1 174 ? 4.177 -12.800 -10.506 1.00 91.19 174 GLY A O 1
ATOM 1424 N N . ALA A 1 175 ? 5.346 -12.927 -12.417 1.00 92.69 175 ALA A N 1
ATOM 1425 C CA . ALA A 1 175 ? 4.575 -11.909 -13.131 1.00 92.69 175 ALA A CA 1
ATOM 1426 C C . ALA A 1 175 ? 3.080 -12.256 -13.204 1.00 92.69 175 ALA A C 1
ATOM 1428 O O . ALA A 1 175 ? 2.223 -11.412 -12.941 1.00 92.69 175 ALA A O 1
ATOM 1429 N N . THR A 1 176 ? 2.770 -13.516 -13.520 1.00 94.56 176 THR A N 1
ATOM 1430 C CA . THR A 1 176 ? 1.397 -14.026 -13.596 1.00 94.56 176 THR A CA 1
ATOM 1431 C C . THR A 1 176 ? 0.714 -13.945 -12.237 1.00 94.56 176 THR A C 1
ATOM 1433 O O . THR A 1 176 ? -0.402 -13.441 -12.147 1.00 94.56 176 THR A O 1
ATOM 1436 N N . LEU A 1 177 ? 1.385 -14.392 -11.173 1.00 94.38 177 LEU A N 1
ATOM 1437 C CA . LEU A 1 177 ? 0.842 -14.366 -9.815 1.00 94.38 177 LEU A CA 1
ATOM 1438 C C . LEU A 1 177 ? 0.578 -12.936 -9.333 1.00 94.38 177 LEU A C 1
ATOM 1440 O O . LEU A 1 177 ? -0.478 -12.682 -8.761 1.00 94.38 177 LEU A O 1
ATOM 1444 N N . VAL A 1 178 ? 1.484 -11.994 -9.616 1.00 92.94 178 VAL A N 1
ATOM 1445 C CA . VAL A 1 178 ? 1.289 -10.571 -9.290 1.00 92.94 178 VAL A CA 1
ATOM 1446 C C . VAL A 1 178 ? 0.074 -10.007 -10.020 1.00 92.94 178 VAL A C 1
ATOM 1448 O O . VAL A 1 178 ? -0.768 -9.360 -9.400 1.00 92.94 178 VAL A O 1
ATOM 1451 N N . LEU A 1 179 ? -0.047 -10.282 -11.320 1.00 95.50 179 LEU A N 1
ATOM 1452 C CA . LEU A 1 179 ? -1.165 -9.792 -12.119 1.00 95.50 179 LEU A CA 1
ATOM 1453 C C . LEU A 1 179 ? -2.503 -10.390 -11.660 1.00 95.50 179 LEU A C 1
ATOM 1455 O O . LEU A 1 179 ? -3.495 -9.671 -11.566 1.00 95.50 179 LEU A O 1
ATOM 1459 N N . LEU A 1 180 ? -2.533 -11.689 -11.344 1.00 96.12 180 LEU A N 1
ATOM 1460 C CA . LEU A 1 180 ? -3.722 -12.355 -10.812 1.00 96.12 180 LEU A CA 1
ATOM 1461 C C . LEU A 1 180 ? -4.116 -11.788 -9.449 1.00 96.12 180 LEU A C 1
ATOM 1463 O O . LEU A 1 180 ? -5.278 -11.432 -9.278 1.00 96.12 180 LEU A O 1
ATOM 1467 N N . MET A 1 181 ? -3.163 -11.646 -8.522 1.00 95.62 181 MET A N 1
ATOM 1468 C CA . MET A 1 181 ? -3.386 -11.038 -7.205 1.00 95.62 181 MET A CA 1
ATOM 1469 C C . MET A 1 181 ? -3.974 -9.625 -7.339 1.00 95.62 181 MET A C 1
ATOM 1471 O O . MET A 1 181 ? -4.945 -9.282 -6.667 1.00 95.62 181 MET A O 1
ATOM 1475 N N . GLU A 1 182 ? -3.428 -8.806 -8.240 1.00 96.00 182 GLU A N 1
ATOM 1476 C CA . GLU A 1 182 ? -3.947 -7.466 -8.519 1.00 96.00 182 GLU A CA 1
ATOM 1477 C C . GLU A 1 182 ? -5.376 -7.492 -9.091 1.00 96.00 182 GLU A C 1
ATOM 1479 O O . GLU A 1 182 ? -6.231 -6.731 -8.637 1.00 96.00 182 GLU A O 1
ATOM 1484 N N . LEU A 1 183 ? -5.666 -8.381 -10.047 1.00 97.44 183 LEU A N 1
ATOM 1485 C CA . LEU A 1 183 ? -6.994 -8.510 -10.661 1.00 97.44 183 LEU A CA 1
ATOM 1486 C C . LEU A 1 183 ? -8.068 -8.973 -9.675 1.00 97.44 183 LEU A C 1
ATOM 1488 O O . LEU A 1 183 ? -9.201 -8.493 -9.732 1.00 97.44 183 LEU A O 1
ATOM 1492 N N . ILE A 1 184 ? -7.729 -9.901 -8.780 1.00 97.38 184 ILE A N 1
ATOM 1493 C CA . ILE A 1 184 ? -8.673 -10.439 -7.794 1.00 97.38 184 ILE A CA 1
ATOM 1494 C C . ILE A 1 184 ? -8.778 -9.569 -6.539 1.00 97.38 184 ILE A C 1
ATOM 1496 O O . ILE A 1 184 ? -9.628 -9.845 -5.694 1.00 97.38 184 ILE A O 1
ATOM 1500 N N . ALA A 1 185 ? -7.982 -8.499 -6.422 1.00 96.69 185 ALA A N 1
ATOM 1501 C CA . ALA A 1 185 ? -7.970 -7.616 -5.259 1.00 96.69 185 ALA A CA 1
ATOM 1502 C C . ALA A 1 185 ? -9.372 -7.173 -4.785 1.00 96.69 185 ALA A C 1
ATOM 1504 O O . ALA A 1 185 ? -9.622 -7.242 -3.583 1.00 96.69 185 ALA A O 1
ATOM 1505 N N . PRO A 1 186 ? -10.347 -6.808 -5.650 1.00 97.62 186 PRO A N 1
ATOM 1506 C CA . PRO A 1 186 ? -11.693 -6.434 -5.200 1.00 97.62 186 PRO A CA 1
ATOM 1507 C C . PRO A 1 186 ? -12.444 -7.538 -4.437 1.00 97.62 186 PRO A C 1
ATOM 1509 O O . PRO A 1 186 ? -13.302 -7.227 -3.606 1.00 97.62 186 PRO A O 1
ATOM 1512 N N . ALA A 1 187 ? -12.106 -8.817 -4.646 1.00 96.88 187 ALA A N 1
ATOM 1513 C CA . ALA A 1 187 ? -12.719 -9.940 -3.933 1.00 96.88 187 ALA A CA 1
ATOM 1514 C C . ALA A 1 187 ? -12.490 -9.864 -2.412 1.00 96.88 187 ALA A C 1
ATOM 1516 O O . ALA A 1 187 ? -13.320 -10.342 -1.635 1.00 96.88 187 ALA A O 1
ATOM 1517 N N . MET A 1 188 ? -11.430 -9.177 -1.963 1.00 95.38 188 MET A N 1
ATOM 1518 C CA . MET A 1 188 ? -11.147 -8.936 -0.543 1.00 95.38 188 MET A CA 1
ATOM 1519 C C . MET A 1 188 ? -12.275 -8.183 0.194 1.00 95.38 188 MET A C 1
ATOM 1521 O O . MET A 1 188 ? -12.317 -8.153 1.427 1.00 95.38 188 MET A O 1
ATOM 1525 N N . LEU A 1 189 ? -13.154 -7.494 -0.543 1.00 94.56 189 LEU A N 1
ATOM 1526 C CA . LEU A 1 189 ? -14.256 -6.711 0.017 1.00 94.56 189 LEU A CA 1
ATOM 1527 C C . LEU A 1 189 ? -15.493 -7.564 0.316 1.00 94.56 189 LEU A C 1
ATOM 1529 O O . LEU A 1 189 ? -16.355 -7.117 1.070 1.00 94.56 189 LEU A O 1
ATOM 1533 N N . LEU A 1 190 ? -15.568 -8.778 -0.239 1.00 94.56 190 LEU A N 1
ATOM 1534 C CA . LEU A 1 190 ? -16.739 -9.648 -0.135 1.00 94.56 190 LEU A CA 1
ATOM 1535 C C . LEU A 1 190 ? -16.836 -10.320 1.230 1.00 94.56 190 LEU A C 1
ATOM 1537 O O . LEU A 1 190 ? -17.910 -10.373 1.824 1.00 94.56 190 LEU A O 1
ATOM 1541 N N . THR A 1 191 ? -15.715 -10.844 1.732 1.00 92.69 191 THR A N 1
ATOM 1542 C CA . THR A 1 191 ? -15.690 -11.538 3.019 1.00 92.69 191 THR A CA 1
ATOM 1543 C C . THR A 1 191 ? -14.463 -11.159 3.845 1.00 92.69 191 THR A C 1
ATOM 1545 O O . THR A 1 191 ? -13.398 -10.866 3.295 1.00 92.69 191 THR A O 1
ATOM 1548 N N . PRO A 1 192 ? -14.572 -11.216 5.179 1.00 89.81 192 PRO A N 1
ATOM 1549 C CA . PRO A 1 192 ? -13.434 -10.991 6.063 1.00 89.81 192 PRO A CA 1
ATOM 1550 C C . PRO A 1 192 ? -12.273 -11.982 5.863 1.00 89.81 192 PRO A C 1
ATOM 1552 O O . PRO A 1 192 ? -11.110 -11.623 6.028 1.00 89.81 192 PRO A O 1
ATOM 1555 N N . MET A 1 193 ? -12.573 -13.224 5.464 1.00 91.44 193 MET A N 1
ATOM 1556 C CA . MET A 1 193 ? -11.547 -14.232 5.184 1.00 91.44 193 MET A CA 1
ATOM 1557 C C . MET A 1 193 ? -10.746 -13.880 3.928 1.00 91.44 193 MET A C 1
ATOM 1559 O O . MET A 1 193 ? -9.519 -13.901 3.962 1.00 91.44 193 MET A O 1
ATOM 1563 N N . LEU A 1 194 ? -11.424 -13.485 2.843 1.00 93.88 194 LEU A N 1
ATOM 1564 C CA . LEU A 1 194 ? -10.756 -13.036 1.614 1.00 93.88 194 LEU A CA 1
ATOM 1565 C C . LEU A 1 194 ? -9.872 -11.815 1.872 1.00 93.88 194 LEU A C 1
ATOM 1567 O O . LEU A 1 194 ? -8.805 -11.679 1.288 1.00 93.88 194 LEU A O 1
ATOM 1571 N N . ARG A 1 195 ? -10.280 -10.956 2.803 1.00 92.69 195 ARG A N 1
ATOM 1572 C CA . ARG A 1 195 ? -9.480 -9.821 3.251 1.00 92.69 195 ARG A CA 1
ATOM 1573 C C . ARG A 1 195 ? -8.197 -10.216 3.964 1.00 92.69 195 ARG A C 1
ATOM 1575 O O . ARG A 1 195 ? -7.162 -9.604 3.717 1.00 92.69 195 ARG A O 1
ATOM 1582 N N . LEU A 1 196 ? -8.270 -11.208 4.851 1.00 91.12 196 LEU A N 1
ATOM 1583 C CA . LEU A 1 196 ? -7.095 -11.742 5.530 1.00 91.12 196 LEU A CA 1
ATOM 1584 C C . LEU A 1 196 ? -6.148 -12.412 4.533 1.00 91.12 196 LEU A C 1
ATOM 1586 O O . LEU A 1 196 ? -4.955 -12.128 4.567 1.00 91.12 196 LEU A O 1
ATOM 1590 N N . ILE A 1 197 ? -6.684 -13.236 3.628 1.00 93.38 197 ILE A N 1
ATOM 1591 C CA . ILE A 1 197 ? -5.909 -13.872 2.554 1.00 93.38 197 ILE A CA 1
ATOM 1592 C C . ILE A 1 197 ? -5.179 -12.800 1.741 1.00 93.38 197 ILE A C 1
ATOM 1594 O O . ILE A 1 197 ? -3.957 -12.832 1.660 1.00 93.38 197 ILE A O 1
ATOM 1598 N N . PHE A 1 198 ? -5.897 -11.786 1.257 1.00 93.88 198 PHE A N 1
ATOM 1599 C CA . PHE A 1 198 ? -5.302 -10.709 0.469 1.00 93.88 198 PHE A CA 1
ATOM 1600 C C . PHE A 1 198 ? -4.255 -9.894 1.250 1.00 93.88 198 PHE A C 1
ATOM 1602 O O . PHE A 1 198 ? -3.230 -9.496 0.702 1.00 93.88 198 PHE A O 1
ATOM 1609 N N . ALA A 1 199 ? -4.458 -9.666 2.552 1.00 92.06 199 ALA A N 1
ATOM 1610 C CA . ALA A 1 199 ? -3.460 -8.998 3.390 1.00 92.06 199 ALA A CA 1
ATOM 1611 C C . ALA A 1 199 ? -2.155 -9.808 3.505 1.00 92.06 199 ALA A C 1
ATOM 1613 O O . ALA A 1 199 ? -1.069 -9.226 3.478 1.00 92.06 199 ALA A O 1
ATOM 1614 N N . LEU A 1 200 ? -2.260 -11.137 3.611 1.00 92.31 200 LEU A N 1
ATOM 1615 C CA . LEU A 1 200 ? -1.110 -12.044 3.620 1.00 92.31 200 LEU A CA 1
ATOM 1616 C C . LEU A 1 200 ? -0.437 -12.123 2.243 1.00 92.31 200 LEU A C 1
ATOM 1618 O O . LEU A 1 200 ? 0.790 -12.108 2.173 1.00 92.31 200 LEU A O 1
ATOM 1622 N N . GLU A 1 201 ? -1.216 -12.143 1.159 1.00 92.75 201 GLU A N 1
ATOM 1623 C CA . GLU A 1 201 ? -0.704 -12.095 -0.216 1.00 92.75 201 GLU A CA 1
ATOM 1624 C C . GLU A 1 201 ? 0.092 -10.814 -0.473 1.00 92.75 201 GLU A C 1
ATOM 1626 O O . GLU A 1 201 ? 1.227 -10.892 -0.941 1.00 92.75 201 GLU A O 1
ATOM 1631 N N . ILE A 1 202 ? -0.439 -9.644 -0.090 1.00 90.94 202 ILE A N 1
ATOM 1632 C CA . ILE A 1 202 ? 0.304 -8.380 -0.180 1.00 90.94 202 ILE A CA 1
ATOM 1633 C C . ILE A 1 202 ? 1.579 -8.454 0.661 1.00 90.94 202 ILE A C 1
ATOM 1635 O O . ILE A 1 202 ? 2.632 -8.029 0.197 1.00 90.94 202 ILE A O 1
ATOM 1639 N N . LEU A 1 203 ? 1.522 -8.969 1.893 1.00 90.56 203 LE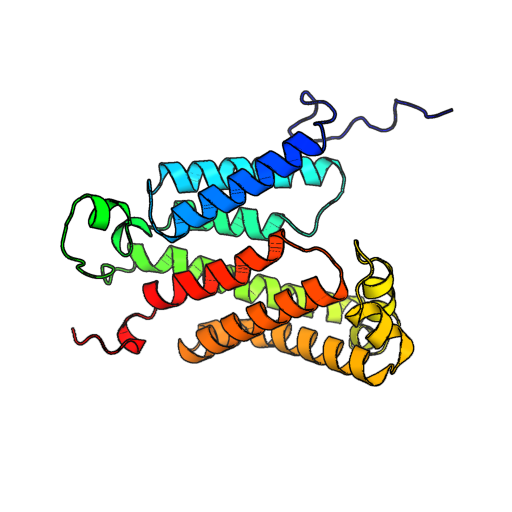U A N 1
ATOM 1640 C CA . LEU A 1 203 ? 2.711 -9.064 2.744 1.00 90.56 203 LEU A CA 1
ATOM 1641 C C . LEU A 1 203 ? 3.809 -9.911 2.086 1.00 90.56 203 LEU A C 1
ATOM 1643 O O . LEU A 1 203 ? 4.979 -9.510 2.080 1.00 90.56 203 LEU A O 1
ATOM 1647 N N . LEU A 1 204 ? 3.430 -11.048 1.501 1.00 91.44 204 LEU A N 1
ATOM 1648 C CA . LEU A 1 204 ? 4.339 -11.910 0.755 1.00 91.44 204 LEU A CA 1
ATOM 1649 C C . LEU A 1 204 ? 4.887 -11.193 -0.482 1.00 91.44 204 LEU A C 1
ATOM 1651 O O . LEU A 1 204 ? 6.101 -11.161 -0.673 1.00 91.44 204 LEU A O 1
ATOM 1655 N N . PHE A 1 205 ? 4.018 -10.572 -1.280 1.00 90.38 205 PHE A N 1
ATOM 1656 C CA . PHE A 1 205 ? 4.403 -9.806 -2.463 1.00 90.38 205 PHE A CA 1
ATOM 1657 C C . PHE A 1 205 ? 5.422 -8.715 -2.119 1.00 90.38 205 PHE A C 1
ATOM 1659 O O . PHE A 1 205 ? 6.473 -8.638 -2.748 1.00 90.38 205 PHE A O 1
ATOM 1666 N N . GLN A 1 206 ? 5.169 -7.921 -1.078 1.00 87.31 206 GLN A N 1
ATOM 1667 C CA . GLN A 1 206 ? 6.076 -6.847 -0.671 1.00 87.31 206 GLN A CA 1
ATOM 1668 C C . GLN A 1 206 ? 7.403 -7.374 -0.126 1.00 87.31 206 GLN A C 1
ATOM 1670 O O . GLN A 1 206 ? 8.459 -6.801 -0.392 1.00 87.31 206 GLN A O 1
ATOM 1675 N N . SER A 1 207 ? 7.370 -8.503 0.582 1.00 88.69 207 SER A N 1
ATOM 1676 C CA . SER A 1 207 ? 8.591 -9.181 1.025 1.00 88.69 207 SER A CA 1
ATOM 1677 C C . SER A 1 207 ? 9.424 -9.652 -0.170 1.00 88.69 207 SER A C 1
ATOM 1679 O O . SER A 1 207 ? 10.632 -9.426 -0.200 1.00 88.69 207 SER A O 1
ATOM 1681 N N . LEU A 1 208 ? 8.788 -10.236 -1.191 1.00 89.06 208 LEU A N 1
ATOM 1682 C CA . LEU A 1 208 ? 9.454 -10.632 -2.434 1.00 89.06 208 LEU A CA 1
ATOM 1683 C C . LEU A 1 208 ? 10.019 -9.424 -3.183 1.00 89.06 208 LEU A C 1
ATOM 1685 O O . LEU A 1 208 ? 11.175 -9.468 -3.584 1.00 89.06 208 LEU A O 1
ATOM 1689 N N . VAL A 1 209 ? 9.262 -8.329 -3.293 1.00 87.06 209 VAL A N 1
ATOM 1690 C CA . VAL A 1 209 ? 9.730 -7.074 -3.901 1.00 87.06 209 VAL A CA 1
ATOM 1691 C C . VAL A 1 209 ? 10.984 -6.549 -3.201 1.00 87.06 209 VAL A C 1
ATOM 1693 O O . VAL A 1 209 ? 11.929 -6.159 -3.881 1.00 87.06 209 VAL A O 1
ATOM 1696 N N . ILE A 1 210 ? 11.045 -6.571 -1.867 1.00 86.88 210 ILE A N 1
ATOM 1697 C CA . ILE A 1 210 ? 12.255 -6.183 -1.122 1.00 86.88 210 ILE A CA 1
ATOM 1698 C C . ILE A 1 210 ? 13.412 -7.131 -1.450 1.00 86.88 210 ILE A C 1
ATOM 1700 O O . ILE A 1 210 ? 14.513 -6.678 -1.765 1.00 86.88 210 ILE A O 1
ATOM 1704 N N . LEU A 1 211 ? 13.157 -8.441 -1.424 1.00 89.50 211 LEU A N 1
ATOM 1705 C CA . LEU A 1 211 ? 14.171 -9.456 -1.701 1.00 89.50 211 LEU A CA 1
ATOM 1706 C C . LEU A 1 211 ? 14.667 -9.429 -3.151 1.00 89.50 211 LEU A C 1
ATOM 1708 O O . LEU A 1 211 ? 15.786 -9.871 -3.392 1.00 89.50 211 LEU A O 1
ATOM 1712 N N . THR A 1 212 ? 13.895 -8.919 -4.115 1.00 89.19 212 THR A N 1
ATOM 1713 C CA . THR A 1 212 ? 14.295 -8.841 -5.531 1.00 89.19 212 THR A CA 1
ATOM 1714 C C . THR A 1 212 ? 14.773 -7.457 -5.971 1.00 89.19 212 THR A C 1
ATOM 1716 O O . THR A 1 212 ? 15.704 -7.362 -6.762 1.00 89.19 212 THR A O 1
ATOM 1719 N N . LEU A 1 213 ? 14.150 -6.373 -5.508 1.00 86.12 213 LEU A N 1
ATOM 1720 C CA . LEU A 1 213 ? 14.444 -5.004 -5.965 1.00 86.12 213 LEU A CA 1
ATOM 1721 C C . LEU A 1 213 ? 15.330 -4.217 -4.994 1.00 86.12 213 LEU A C 1
ATOM 1723 O O . LEU A 1 213 ? 15.840 -3.158 -5.359 1.00 86.12 213 LEU A O 1
ATOM 1727 N N . GLY A 1 214 ? 15.544 -4.723 -3.778 1.00 77.62 214 GLY A N 1
ATOM 1728 C CA . GLY A 1 214 ? 16.545 -4.195 -2.856 1.00 77.62 214 GLY A CA 1
ATOM 1729 C C . GLY A 1 214 ? 16.133 -2.956 -2.056 1.00 77.62 214 GLY A C 1
ATOM 1730 O O . GLY A 1 214 ? 16.820 -2.620 -1.097 1.00 77.62 214 GLY A O 1
ATOM 1731 N N . SER A 1 215 ? 15.014 -2.300 -2.378 1.00 67.69 215 SER A N 1
ATOM 1732 C CA . SER A 1 215 ? 14.338 -1.349 -1.483 1.00 67.69 215 SER A CA 1
ATOM 1733 C C . SER A 1 215 ? 12.949 -0.969 -2.005 1.00 67.69 215 SER A C 1
ATOM 1735 O O . SER A 1 215 ? 12.774 -0.645 -3.175 1.00 67.69 215 SER A O 1
ATOM 1737 N N . HIS A 1 216 ? 11.952 -1.001 -1.117 1.00 64.81 216 HIS A N 1
ATOM 1738 C CA . HIS A 1 216 ? 10.607 -0.453 -1.342 1.00 64.81 216 HIS A CA 1
ATOM 1739 C C . HIS A 1 216 ? 9.912 -0.199 0.011 1.00 64.81 216 HIS A C 1
ATOM 1741 O O . HIS A 1 216 ? 8.811 -0.676 0.277 1.00 64.81 216 HIS A O 1
ATOM 1747 N N . GLU A 1 217 ? 10.566 0.556 0.903 1.00 57.38 217 GLU A N 1
ATOM 1748 C CA . GLU A 1 217 ? 10.081 0.811 2.276 1.00 57.38 217 GLU A CA 1
ATOM 1749 C C . GLU A 1 217 ? 8.653 1.382 2.317 1.00 57.38 217 GLU A C 1
ATOM 1751 O O . GLU A 1 217 ? 7.860 1.024 3.188 1.00 57.38 217 GLU A O 1
ATOM 1756 N N . ALA A 1 218 ? 8.285 2.192 1.318 1.00 59.22 218 ALA A N 1
ATOM 1757 C CA . ALA A 1 218 ? 6.950 2.769 1.196 1.00 59.22 218 ALA A CA 1
ATOM 1758 C C . ALA A 1 218 ? 5.830 1.716 1.138 1.00 59.22 218 ALA A C 1
ATOM 1760 O O . ALA A 1 218 ? 4.700 2.021 1.511 1.00 59.22 218 ALA A O 1
ATOM 1761 N N . PHE A 1 219 ? 6.111 0.485 0.705 1.00 64.62 219 PHE A N 1
ATOM 1762 C CA . PHE A 1 219 ? 5.069 -0.495 0.427 1.00 64.62 219 PHE A CA 1
ATOM 1763 C C . PHE A 1 219 ? 4.783 -1.496 1.551 1.00 64.62 219 PHE A C 1
ATOM 1765 O O . PHE A 1 219 ? 3.704 -2.088 1.540 1.00 64.62 219 PHE A O 1
ATOM 1772 N N . LEU A 1 220 ? 5.647 -1.630 2.567 1.00 71.50 220 LEU A N 1
ATOM 1773 C CA . LEU A 1 220 ? 5.292 -2.372 3.792 1.00 71.50 220 LEU A CA 1
ATOM 1774 C C . LEU A 1 220 ? 4.127 -1.711 4.542 1.00 71.50 220 LEU A C 1
ATOM 1776 O O . LEU A 1 220 ? 3.443 -2.357 5.336 1.00 71.50 220 LEU A O 1
ATOM 1780 N N . THR A 1 221 ? 3.855 -0.438 4.252 1.00 76.06 221 THR A N 1
ATOM 1781 C CA . THR A 1 221 ? 2.725 0.288 4.828 1.00 76.06 221 THR A CA 1
ATOM 1782 C C . THR A 1 221 ? 1.379 -0.338 4.461 1.00 76.06 221 THR A C 1
ATOM 1784 O O . THR A 1 221 ? 0.539 -0.466 5.341 1.00 76.06 221 THR A O 1
ATOM 1787 N N . TYR A 1 222 ? 1.162 -0.811 3.228 1.00 76.81 222 TYR A N 1
ATOM 1788 C CA . TYR A 1 222 ? -0.131 -1.380 2.812 1.00 76.81 222 TYR A CA 1
ATOM 1789 C C . TYR A 1 222 ? -0.519 -2.674 3.541 1.00 76.81 222 TYR A C 1
ATOM 1791 O O . TYR A 1 222 ? -1.634 -2.724 4.066 1.00 76.81 222 TYR A O 1
ATOM 1799 N N . PRO A 1 223 ? 0.340 -3.712 3.634 1.00 80.25 223 PRO A N 1
ATOM 1800 C CA . PRO A 1 223 ? 0.001 -4.889 4.422 1.00 80.25 223 PRO A CA 1
ATOM 1801 C C . PRO A 1 223 ? -0.174 -4.549 5.908 1.00 80.25 223 PRO A C 1
ATOM 1803 O O . PRO A 1 223 ? -1.076 -5.095 6.536 1.00 80.25 223 PRO A O 1
ATOM 1806 N N . LEU A 1 224 ? 0.579 -3.591 6.468 1.00 80.62 224 LEU A N 1
ATOM 1807 C CA . LEU A 1 224 ? 0.361 -3.125 7.847 1.00 80.62 224 LEU A CA 1
ATOM 1808 C C . LEU A 1 224 ? -0.997 -2.430 8.024 1.00 80.62 224 LEU A C 1
ATOM 1810 O O . LEU A 1 224 ? -1.726 -2.739 8.967 1.00 80.62 224 LEU A O 1
ATOM 1814 N N . LEU A 1 225 ? -1.371 -1.537 7.104 1.00 83.69 225 LEU A N 1
ATOM 1815 C CA . LEU A 1 225 ? -2.687 -0.891 7.071 1.00 83.69 225 LEU A CA 1
ATOM 1816 C C . LEU A 1 225 ? -3.808 -1.934 7.009 1.00 83.69 225 LEU A C 1
ATOM 1818 O O . LEU A 1 225 ? -4.799 -1.837 7.730 1.00 83.69 225 LEU A O 1
ATOM 1822 N N . MET A 1 226 ? -3.645 -2.960 6.179 1.00 84.06 226 MET A N 1
ATOM 1823 C CA . MET A 1 226 ? -4.610 -4.044 6.039 1.00 84.06 226 MET A CA 1
ATOM 1824 C C . MET A 1 226 ? -4.717 -4.891 7.310 1.00 84.06 226 MET A C 1
ATOM 1826 O O . MET A 1 226 ? -5.800 -4.998 7.889 1.00 84.06 226 MET A O 1
ATOM 1830 N N . LEU A 1 227 ? -3.601 -5.441 7.791 1.00 84.25 227 LEU A N 1
ATOM 1831 C CA . LEU A 1 227 ? -3.563 -6.325 8.959 1.00 84.25 227 LEU A CA 1
ATOM 1832 C C . LEU A 1 227 ? -4.070 -5.638 10.231 1.00 84.25 227 LEU A C 1
ATOM 1834 O O . LEU A 1 227 ? -4.741 -6.275 11.037 1.00 84.25 227 LEU A O 1
ATOM 1838 N N . LEU A 1 228 ? -3.811 -4.338 10.398 1.00 82.44 228 LEU A N 1
ATOM 1839 C CA . LEU A 1 228 ? -4.254 -3.592 11.578 1.00 82.44 228 LEU A CA 1
ATOM 1840 C C . LEU A 1 228 ? -5.713 -3.127 11.486 1.00 82.44 228 LEU A C 1
ATOM 1842 O O . LEU A 1 228 ? -6.355 -2.931 12.516 1.00 82.44 228 LEU A O 1
ATOM 1846 N N . THR A 1 229 ? -6.284 -2.995 10.284 1.00 82.50 229 THR A N 1
ATOM 1847 C CA . THR A 1 229 ? -7.691 -2.581 10.117 1.00 82.50 229 THR A CA 1
ATOM 1848 C C . THR A 1 229 ? -8.675 -3.744 10.014 1.00 82.50 229 THR A C 1
ATOM 1850 O O . THR A 1 229 ? -9.862 -3.558 10.306 1.00 82.50 229 THR A O 1
ATOM 1853 N N . ILE A 1 230 ? -8.222 -4.954 9.665 1.00 84.81 230 ILE A N 1
ATOM 1854 C CA . ILE A 1 230 ? -9.066 -6.162 9.645 1.00 84.81 230 ILE A CA 1
ATOM 1855 C C . ILE A 1 230 ? -9.714 -6.422 11.020 1.00 84.81 230 ILE A C 1
ATOM 1857 O O . ILE A 1 230 ? -10.945 -6.458 11.083 1.00 84.81 230 ILE A O 1
ATOM 1861 N N . PRO A 1 231 ? -8.974 -6.497 12.149 1.00 79.69 231 PRO A N 1
ATOM 1862 C CA . PRO A 1 231 ? -9.584 -6.729 13.461 1.00 79.69 231 PRO A CA 1
ATOM 1863 C C . PRO A 1 231 ? -10.587 -5.644 13.872 1.00 79.69 231 PRO A C 1
ATOM 1865 O O . PRO A 1 231 ? -11.549 -5.923 14.587 1.00 79.69 231 PRO A O 1
ATOM 1868 N N . LEU A 1 232 ? -10.381 -4.406 13.407 1.00 77.25 232 LEU A N 1
ATOM 1869 C CA . LEU A 1 232 ? -11.251 -3.263 13.696 1.00 77.25 232 LEU A CA 1
ATOM 1870 C C . LEU A 1 232 ? -12.569 -3.306 12.919 1.00 77.25 232 LEU A C 1
ATOM 1872 O O . LEU A 1 232 ? -13.577 -2.771 13.380 1.00 77.25 232 LEU A O 1
ATOM 1876 N N . THR A 1 233 ? -12.564 -3.924 11.740 1.00 79.94 233 THR A N 1
ATOM 1877 C CA . THR A 1 233 ? -13.733 -3.986 10.854 1.00 79.94 233 THR A CA 1
ATOM 1878 C C . THR A 1 233 ? -14.498 -5.300 10.951 1.00 79.94 233 THR A C 1
ATOM 1880 O O . THR A 1 233 ? -15.709 -5.291 10.728 1.00 79.94 233 THR A O 1
ATOM 1883 N N . ASP A 1 234 ? -13.825 -6.390 11.328 1.00 79.00 234 ASP A N 1
ATOM 1884 C CA . ASP A 1 234 ? -14.340 -7.763 11.277 1.00 79.00 234 ASP A CA 1
ATOM 1885 C C . ASP A 1 234 ? -14.216 -8.488 12.633 1.00 79.00 234 ASP A C 1
ATOM 1887 O O . ASP A 1 234 ? -13.929 -9.680 12.721 1.00 79.00 234 ASP A O 1
ATOM 1891 N N . TRP A 1 235 ? -14.463 -7.763 13.727 1.00 69.50 235 TRP A N 1
ATOM 1892 C CA . TRP A 1 235 ? -14.301 -8.237 15.109 1.00 69.50 235 TRP A CA 1
ATOM 1893 C C . TRP A 1 235 ? -15.068 -9.534 15.451 1.00 69.50 235 TRP A C 1
ATOM 1895 O O . TRP A 1 235 ? -14.636 -10.286 16.323 1.00 69.50 235 TRP A O 1
ATOM 1905 N N . LYS A 1 236 ? -16.163 -9.838 14.736 1.00 68.56 236 LYS A N 1
ATOM 1906 C CA . LYS A 1 236 ? -16.939 -11.084 14.892 1.00 68.56 236 LYS A CA 1
ATOM 1907 C C . LYS A 1 236 ? -16.164 -12.346 14.490 1.00 68.56 236 LYS A C 1
ATOM 1909 O O . LYS A 1 236 ? -16.430 -13.402 15.052 1.00 68.56 236 LYS A O 1
ATOM 1914 N N . MET A 1 237 ? -15.189 -12.249 13.577 1.00 61.12 237 MET A N 1
ATOM 1915 C CA . MET A 1 237 ? -14.309 -13.383 13.242 1.00 61.12 237 MET A CA 1
ATOM 1916 C C . MET A 1 237 ? -13.499 -13.873 14.444 1.00 61.12 237 MET A C 1
ATOM 1918 O O . MET A 1 237 ? -13.116 -15.034 14.502 1.00 61.12 237 MET A O 1
ATOM 1922 N N . TRP A 1 238 ? -13.236 -12.993 15.410 1.00 61.03 238 TRP A N 1
ATOM 1923 C CA . TRP A 1 238 ? -12.327 -13.249 16.525 1.00 61.03 238 TRP A CA 1
ATOM 1924 C C . TRP A 1 238 ? -13.040 -13.835 17.752 1.00 61.03 238 TRP A C 1
ATOM 1926 O O . TRP A 1 238 ? -12.560 -13.708 18.877 1.00 61.03 238 TRP A O 1
ATOM 1936 N N . GLY A 1 239 ? -14.212 -14.449 17.552 1.00 56.59 239 GLY A N 1
ATOM 1937 C CA . GLY A 1 239 ? -14.901 -15.243 18.573 1.00 56.59 239 GLY A CA 1
ATOM 1938 C C . GLY A 1 239 ? -15.545 -14.452 19.718 1.00 56.59 239 GLY A C 1
ATOM 1939 O O . GLY A 1 239 ? -15.923 -15.047 20.726 1.00 56.59 239 GLY A O 1
ATOM 1940 N N . ARG A 1 240 ? -15.697 -13.125 19.606 1.00 55.22 240 ARG A N 1
ATOM 1941 C CA . ARG A 1 240 ? -16.357 -12.323 20.650 1.00 55.22 240 ARG A CA 1
ATOM 1942 C C . ARG A 1 240 ? -17.871 -12.334 20.477 1.00 55.22 240 ARG A C 1
ATOM 1944 O O . ARG A 1 240 ? -18.393 -11.769 19.519 1.00 55.22 240 ARG A O 1
ATOM 1951 N N . LYS A 1 241 ? -18.558 -12.978 21.423 1.00 49.16 241 LYS A N 1
ATOM 1952 C CA . LYS A 1 241 ? -20.018 -12.928 21.558 1.00 49.16 241 LYS A CA 1
ATOM 1953 C C . LYS A 1 241 ? -20.434 -11.519 22.008 1.00 49.16 241 LYS A C 1
ATOM 1955 O O . LYS A 1 241 ? -19.789 -10.953 22.888 1.00 49.16 241 LYS A O 1
ATOM 1960 N N . THR A 1 242 ? -21.444 -10.966 21.336 1.00 54.84 242 THR A N 1
ATOM 1961 C CA . THR A 1 242 ? -22.191 -9.763 21.749 1.00 54.84 242 THR A CA 1
ATOM 1962 C C . THR A 1 242 ? -22.905 -9.999 23.062 1.00 54.84 242 THR A C 1
ATOM 1964 O O . THR A 1 242 ? -23.481 -11.106 23.175 1.00 54.84 242 THR A O 1
#

Secondary structure (DSSP, 8-state):
---GGG----SS-TTS-S--HHHHHHHHHHHHHHHHHHHTTSSHHHHHHHHHHHHHHHHHHHHTTT--SSSHHHHHHHHHHHH--GGGTS-HHHHHTTPPP------HHHHHHHHHHHHHHHHHHHHHHHHHHHHHTTHHHHSTHHHHHHHT-SS--HHHHHHHHH-HHHHHHHHHHHHHHHHHGGGGGT-HHHHHHHHHHHHHHHHHHHHHHS--GGGTHHHHHHHHHHHHH-GGGGT---

Radius of gyration: 20.28 Å; chains: 1; bounding box: 50×48×56 Å

Foldseek 3Di:
DDDPPVQCQDDDPSPVPDDDPVVLVVLVVVLVVLLVCLLLQHPQLVSLVVSLVSLVVSQRVVVSVVNHPFRVLVNVLSVLSSQANSNQARNPVCVVVVHDGPHHDPDPSHQVSLLVSLQSLLVVLQVVLVVCCVVQNLCCLVDCVQVVLLVQFPDDAPVQVCVNPPDPVVSSVLSVLSSVLSNCSVVLSVDLVSLVVNLVVQCVNVVVCCRRRVDRPSSNSVSVSSVSSSCNNPVVVVPDDD

Sequence (242 aa):
MFQPKLWQAPGLWPFLGVVEPNFLSLLHKVTIGLLGLTLIGFGGRVISSLTFTLSFFMTSYSFHFNQFHSLAPLTFSCLILIFSKTNAAWSADRLLKRKTWSGPPPSFSYLWPLRLLQSYIAFAYFTSAITKLNISGWKWVWSDNIPMILLHGYVPTTLRSYLLSHSWFWIQLGATLVLLMELIAPAMLLTPMLRLIFALEILLFQSLVILTLGSHEAFLTYPLLMLLTIPLTDWKMWGRKT

pLDDT: mean 82.71, std 13.16, range [37.44, 97.69]